Protein AF-A0A2V1NV13-F1 (afdb_monomer_lite)

Structure (mmCIF, N/CA/C/O backbone):
data_AF-A0A2V1NV13-F1
#
_entry.id   AF-A0A2V1NV13-F1
#
loop_
_atom_site.group_PDB
_atom_site.id
_atom_site.type_symbol
_atom_site.label_atom_id
_atom_site.label_alt_id
_atom_site.label_comp_id
_atom_site.label_asym_id
_atom_site.label_entity_id
_atom_site.label_seq_id
_atom_site.pdbx_PDB_ins_code
_atom_site.Cartn_x
_atom_site.Cartn_y
_atom_site.Cartn_z
_atom_site.occupancy
_atom_site.B_iso_or_equiv
_atom_site.auth_seq_id
_atom_site.auth_comp_id
_atom_site.auth_asym_id
_atom_site.auth_atom_id
_atom_site.pdbx_PDB_model_num
ATOM 1 N N . MET A 1 1 ? -57.890 3.010 42.310 1.00 40.78 1 MET A N 1
ATOM 2 C CA . MET A 1 1 ? -56.742 2.831 43.221 1.00 40.78 1 MET A CA 1
ATOM 3 C C . MET A 1 1 ? -56.066 1.534 42.834 1.00 40.78 1 MET A C 1
ATOM 5 O O . MET A 1 1 ? -56.537 0.476 43.219 1.00 40.78 1 MET A O 1
ATOM 9 N N . THR A 1 2 ? -55.060 1.598 41.968 1.00 44.81 2 THR A N 1
ATOM 10 C CA . THR A 1 2 ? -54.150 0.471 41.739 1.00 44.81 2 THR A CA 1
ATOM 11 C C . THR A 1 2 ? -53.214 0.417 42.934 1.00 44.81 2 THR A C 1
ATOM 13 O O . THR A 1 2 ? -52.505 1.388 43.191 1.00 44.81 2 THR A O 1
ATOM 16 N N . ASP A 1 3 ? -53.311 -0.662 43.701 1.00 44.94 3 ASP A N 1
ATOM 17 C CA . ASP A 1 3 ? -52.516 -0.924 44.895 1.00 44.94 3 ASP A CA 1
ATOM 18 C C . ASP A 1 3 ? -51.019 -0.972 44.513 1.00 44.94 3 ASP A C 1
ATOM 20 O O . ASP A 1 3 ? -50.619 -1.857 43.752 1.00 44.94 3 ASP A O 1
ATOM 24 N N . PRO A 1 4 ? -50.188 -0.005 44.949 1.00 57.44 4 PRO A N 1
ATOM 25 C CA . PRO A 1 4 ? -48.789 0.110 44.527 1.00 57.44 4 PRO A CA 1
ATOM 26 C C . PRO A 1 4 ? -47.867 -0.943 45.163 1.00 57.44 4 PRO A C 1
ATOM 28 O O . PRO A 1 4 ? -46.655 -0.894 44.967 1.00 57.44 4 PRO A O 1
ATOM 31 N N . THR A 1 5 ? -48.411 -1.886 45.931 1.00 53.53 5 THR A N 1
ATOM 32 C CA . THR A 1 5 ? -47.617 -2.749 46.814 1.00 53.53 5 THR A CA 1
ATOM 33 C C . THR A 1 5 ? -47.231 -4.093 46.191 1.00 53.53 5 THR A C 1
ATOM 35 O O . THR A 1 5 ? -46.461 -4.840 46.787 1.00 53.53 5 THR A O 1
ATOM 38 N N . THR A 1 6 ? -47.723 -4.420 44.990 1.00 49.09 6 THR A N 1
ATOM 39 C CA . THR A 1 6 ? -47.333 -5.665 44.306 1.00 49.09 6 THR A CA 1
ATOM 40 C C . THR A 1 6 ? -46.079 -5.417 43.462 1.00 49.09 6 THR A C 1
ATOM 42 O O . THR A 1 6 ? -46.173 -4.718 42.449 1.00 49.09 6 THR A O 1
ATOM 45 N N . PRO A 1 7 ? -44.900 -5.951 43.841 1.00 58.66 7 PRO A N 1
ATOM 46 C CA . PRO A 1 7 ? -43.714 -5.835 43.007 1.00 58.66 7 PRO A CA 1
ATOM 47 C C . PRO A 1 7 ? -43.963 -6.526 41.656 1.00 58.66 7 PRO A C 1
ATOM 49 O O . PRO A 1 7 ? -44.680 -7.529 41.606 1.00 58.66 7 PRO A O 1
ATOM 52 N N . PRO A 1 8 ? -43.385 -6.020 40.550 1.00 67.56 8 PRO A N 1
ATOM 53 C CA . PRO A 1 8 ? -43.510 -6.670 39.249 1.00 67.56 8 PRO A CA 1
ATOM 54 C C . PRO A 1 8 ? -43.068 -8.133 39.374 1.00 67.56 8 PRO A C 1
ATOM 56 O O . PRO A 1 8 ? -42.082 -8.409 40.059 1.00 67.56 8 PRO A O 1
ATOM 59 N N . ALA A 1 9 ? -43.791 -9.061 38.737 1.00 69.69 9 ALA A N 1
ATOM 60 C CA . ALA A 1 9 ? -43.602 -10.512 38.894 1.00 69.69 9 ALA A CA 1
ATOM 61 C C . ALA A 1 9 ? -42.138 -10.974 38.708 1.00 69.69 9 ALA A C 1
ATOM 63 O O . ALA A 1 9 ? -41.694 -11.935 39.335 1.00 69.69 9 ALA A O 1
ATOM 64 N N . ASP A 1 10 ? -41.351 -10.234 37.925 1.00 78.06 10 ASP A N 1
ATOM 65 C CA . ASP A 1 10 ? -39.923 -10.485 37.723 1.00 78.06 10 ASP A CA 1
ATOM 66 C C . ASP A 1 10 ? -39.058 -10.234 38.968 1.00 78.06 10 ASP A C 1
ATOM 68 O O . ASP A 1 10 ? -38.017 -10.874 39.137 1.00 78.06 10 ASP A O 1
ATOM 72 N N . ARG A 1 11 ? -39.468 -9.326 39.862 1.00 83.38 11 ARG A N 1
ATOM 73 C CA . ARG A 1 11 ? -38.690 -8.950 41.049 1.00 83.38 11 ARG A CA 1
ATOM 74 C C . ARG A 1 11 ? -38.800 -9.995 42.154 1.00 83.38 11 ARG A C 1
ATOM 76 O O . ARG A 1 11 ? -37.778 -10.290 42.766 1.00 83.38 11 ARG A O 1
ATOM 83 N N . SER A 1 12 ? -39.969 -10.608 42.370 1.00 86.06 12 SER A N 1
ATOM 84 C CA . SER A 1 12 ? -40.085 -11.718 43.333 1.00 86.06 12 SER A CA 1
ATOM 85 C C . SER A 1 12 ? -39.349 -12.963 42.830 1.00 86.06 12 SER A C 1
ATOM 87 O O . SER A 1 12 ? -38.573 -13.555 43.570 1.00 86.06 12 SER A O 1
ATOM 89 N N . ALA A 1 13 ? -39.472 -13.292 41.539 1.00 87.69 13 ALA A N 1
ATOM 90 C CA . ALA A 1 13 ? -38.741 -14.408 40.940 1.00 87.69 13 ALA A CA 1
ATOM 91 C C . ALA A 1 13 ? -37.215 -14.191 40.943 1.00 87.69 13 ALA A C 1
ATOM 93 O O . ALA A 1 13 ? -36.436 -15.141 41.032 1.00 87.69 13 ALA A O 1
ATOM 94 N N . LEU A 1 14 ? -36.746 -12.944 40.816 1.00 88.88 14 LEU A N 1
ATOM 95 C CA . LEU A 1 14 ? -35.331 -12.609 40.984 1.00 88.88 14 LEU A CA 1
ATOM 96 C C . LEU A 1 14 ? -34.894 -12.708 42.451 1.00 88.88 14 LEU A C 1
ATOM 98 O O . LEU A 1 14 ? -33.839 -13.280 42.714 1.00 88.88 14 LEU A O 1
ATOM 102 N N . ARG A 1 15 ? -35.713 -12.220 43.389 1.00 90.62 15 ARG A N 1
ATOM 103 C CA . ARG A 1 15 ? -35.487 -12.349 44.836 1.00 90.62 15 ARG A CA 1
ATOM 104 C C . ARG A 1 15 ? -35.293 -13.808 45.243 1.00 90.62 15 ARG A C 1
ATOM 106 O O . ARG A 1 15 ? -34.290 -14.129 45.870 1.00 90.62 15 ARG A O 1
ATOM 113 N N . ASP A 1 16 ? -36.189 -14.693 44.812 1.00 88.94 16 ASP A N 1
ATOM 114 C CA . ASP A 1 16 ? -36.134 -16.124 45.135 1.00 88.94 16 ASP A CA 1
ATOM 115 C C . ASP A 1 16 ? -34.897 -16.809 44.533 1.00 88.94 16 ASP A C 1
ATOM 117 O O . ASP A 1 16 ? -34.297 -17.685 45.157 1.00 88.94 16 ASP A O 1
ATOM 121 N N . ARG A 1 17 ? -34.462 -16.380 43.338 1.00 89.31 17 ARG A N 1
ATOM 122 C CA . ARG A 1 17 ? -33.212 -16.858 42.722 1.00 89.31 17 ARG A CA 1
ATOM 123 C C . ARG A 1 17 ? -31.974 -16.400 43.486 1.00 89.31 17 ARG A C 1
ATOM 125 O O . ARG A 1 17 ? -31.087 -17.216 43.709 1.00 89.31 17 ARG A O 1
ATOM 132 N N . ILE A 1 18 ? -31.917 -15.128 43.890 1.00 90.50 18 ILE A N 1
ATOM 133 C CA . ILE A 1 18 ? -30.822 -14.593 44.716 1.00 90.50 18 ILE A CA 1
ATOM 134 C C . ILE A 1 18 ? -30.765 -15.359 46.036 1.00 90.50 18 ILE A C 1
ATOM 136 O O . ILE A 1 18 ? -29.699 -15.815 46.437 1.00 90.50 18 ILE A O 1
ATOM 140 N N . ARG A 1 19 ? -31.923 -15.570 46.664 1.00 88.00 19 ARG A N 1
ATOM 141 C CA . ARG A 1 19 ? -32.042 -16.324 47.908 1.00 88.00 19 ARG A CA 1
ATOM 142 C C . ARG A 1 19 ? -31.496 -17.750 47.774 1.00 88.00 19 ARG A C 1
ATOM 144 O O . ARG A 1 19 ? -30.688 -18.170 48.596 1.00 88.00 19 ARG A O 1
ATOM 151 N N . ARG A 1 20 ? -31.893 -18.476 46.721 1.00 84.75 20 ARG A N 1
ATOM 152 C CA . ARG A 1 20 ? -31.392 -19.834 46.445 1.00 84.75 20 ARG A CA 1
ATOM 153 C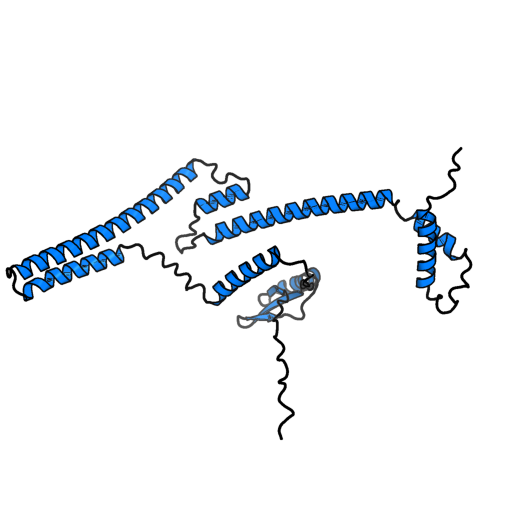 C . ARG A 1 20 ? -29.877 -19.850 46.227 1.00 84.75 20 ARG A C 1
ATOM 155 O O . ARG A 1 20 ? -29.197 -20.678 46.818 1.00 84.75 20 ARG A O 1
ATOM 162 N N . ALA A 1 21 ? -29.354 -18.911 45.440 1.00 87.56 21 ALA A N 1
ATOM 163 C CA . ALA A 1 21 ? -27.922 -18.820 45.159 1.00 87.56 21 ALA A CA 1
ATOM 164 C C . ALA A 1 21 ? -27.087 -18.511 46.414 1.00 87.56 21 ALA A C 1
ATOM 166 O O . ALA A 1 21 ? -26.014 -19.082 46.589 1.00 87.56 21 ALA A O 1
ATOM 167 N N . LEU A 1 22 ? -27.578 -17.633 47.298 1.00 87.81 22 LEU A N 1
ATOM 168 C CA . LEU A 1 22 ? -26.916 -17.334 48.573 1.00 87.81 22 LEU A CA 1
ATOM 169 C C . LEU A 1 22 ? -26.843 -18.572 49.468 1.00 87.81 22 LEU A C 1
ATOM 171 O O . LEU A 1 22 ? -25.793 -18.850 50.037 1.00 87.81 22 LEU A O 1
ATOM 175 N N . CYS A 1 23 ? -27.926 -19.345 49.533 1.00 82.81 23 CYS A N 1
ATOM 176 C CA . CYS A 1 23 ? -27.944 -20.584 50.296 1.00 82.81 23 CYS A CA 1
ATOM 177 C C . CYS A 1 23 ? -26.985 -21.651 49.731 1.00 82.81 23 CYS A C 1
ATOM 179 O O . CYS A 1 23 ? -26.269 -22.305 50.488 1.00 82.81 23 CYS A O 1
ATOM 181 N N . GLU A 1 24 ? -26.926 -21.811 48.406 1.00 81.94 24 GLU A N 1
ATOM 182 C CA . GLU A 1 24 ? -25.978 -22.732 47.763 1.00 81.94 24 GLU A CA 1
ATOM 183 C C . GLU A 1 24 ? -24.516 -22.336 48.039 1.00 81.94 24 GLU A C 1
ATOM 185 O O . GLU A 1 24 ? -23.681 -23.202 48.305 1.00 81.94 24 GLU A O 1
ATOM 190 N N . ALA A 1 25 ? -24.208 -21.035 48.011 1.00 85.25 25 ALA A N 1
ATOM 191 C CA . ALA A 1 25 ? -22.859 -20.512 48.226 1.00 85.25 25 ALA A CA 1
ATOM 192 C C . ALA A 1 25 ? -22.364 -20.647 49.677 1.00 85.25 25 ALA A C 1
ATOM 194 O O . ALA A 1 25 ? -21.161 -20.794 49.889 1.00 85.25 25 ALA A O 1
ATOM 195 N N . ASP A 1 26 ? -23.268 -20.635 50.660 1.00 83.75 26 ASP A N 1
ATOM 196 C CA . ASP A 1 26 ? -22.941 -20.790 52.086 1.00 83.75 26 ASP A CA 1
ATOM 197 C C . ASP A 1 26 ? -22.498 -22.227 52.444 1.00 83.75 26 ASP A C 1
ATOM 199 O O . ASP A 1 26 ? -22.134 -22.526 53.578 1.00 83.75 26 ASP A O 1
ATOM 203 N N . GLY A 1 27 ? -22.518 -23.158 51.478 1.00 70.44 27 GLY A N 1
ATOM 204 C CA . GLY A 1 27 ? -21.982 -24.516 51.633 1.00 70.44 27 GLY A CA 1
ATOM 205 C C . GLY A 1 27 ? -22.799 -25.426 52.557 1.00 70.44 27 GLY A C 1
ATOM 206 O O . GLY A 1 27 ? -22.480 -26.605 52.701 1.00 70.44 27 GLY A O 1
ATOM 207 N N . ASN A 1 28 ? -23.885 -24.917 53.140 1.00 61.28 28 ASN A N 1
ATOM 208 C CA . ASN A 1 28 ? -24.786 -25.678 54.001 1.00 61.28 28 ASN A CA 1
ATOM 209 C C . ASN A 1 28 ? -25.802 -26.538 53.229 1.00 61.28 28 ASN A C 1
ATOM 211 O O . ASN A 1 28 ? -26.489 -27.349 53.850 1.00 61.28 28 ASN A O 1
ATOM 215 N N . SER A 1 29 ? -25.868 -26.451 51.892 1.00 59.50 29 SER A N 1
ATOM 216 C CA . SER A 1 29 ? -26.844 -27.226 51.101 1.00 59.50 29 SER A CA 1
ATOM 217 C C . SER A 1 29 ? -26.652 -28.747 51.199 1.00 59.50 29 SER A C 1
ATOM 219 O O . SER A 1 29 ? -27.598 -29.506 51.003 1.00 59.50 29 SER A O 1
ATOM 221 N N . SER A 1 30 ? -25.448 -29.218 51.551 1.00 61.16 30 SER A N 1
ATOM 222 C CA . SER A 1 30 ? -25.180 -30.644 51.774 1.00 61.16 30 SER A CA 1
ATOM 223 C C . SER A 1 30 ? -25.519 -31.134 53.185 1.00 61.16 30 SER A C 1
ATOM 225 O O . SER A 1 30 ? -25.666 -32.338 53.380 1.00 61.16 30 SER A O 1
ATOM 227 N N . LEU A 1 31 ? -25.605 -30.238 54.177 1.00 57.34 31 LEU A N 1
ATOM 228 C CA . LEU A 1 31 ? -25.878 -30.589 55.582 1.00 57.34 31 LEU A CA 1
ATOM 229 C C . LEU A 1 31 ? -27.367 -30.501 55.935 1.00 57.34 31 LEU A C 1
ATOM 231 O O . LEU A 1 31 ? -27.829 -31.204 56.832 1.00 57.34 31 LEU A O 1
ATOM 235 N N . TRP A 1 32 ? -28.119 -29.695 55.194 1.00 57.56 32 TRP A N 1
ATOM 236 C CA . TRP A 1 32 ? -29.544 -29.470 55.384 1.00 57.56 32 TRP A CA 1
ATOM 237 C C . TRP A 1 32 ? -30.200 -29.778 54.042 1.00 57.56 32 TRP A C 1
ATOM 239 O O . TRP A 1 32 ? -30.090 -28.990 53.109 1.00 57.56 32 TRP A O 1
ATOM 249 N N . GLY A 1 33 ? -30.776 -30.978 53.892 1.00 59.25 33 GLY A N 1
ATOM 250 C CA . GLY A 1 33 ? -31.353 -31.426 52.618 1.00 59.25 33 GLY A CA 1
ATOM 251 C C . GLY A 1 33 ? -32.311 -30.392 52.010 1.00 59.25 33 GLY A C 1
ATOM 252 O O . GLY A 1 33 ? -32.871 -29.578 52.740 1.00 59.25 33 GLY A O 1
ATOM 253 N N . ASN A 1 34 ? -32.515 -30.457 50.686 1.00 58.72 34 ASN A N 1
ATOM 254 C CA . ASN A 1 34 ? -33.244 -29.496 49.827 1.00 58.72 34 ASN A CA 1
ATOM 255 C C . ASN A 1 34 ? -34.620 -28.972 50.318 1.00 58.72 34 ASN A C 1
ATOM 257 O O . ASN A 1 34 ? -35.196 -28.112 49.658 1.00 58.72 34 ASN A O 1
ATOM 261 N N . ASP A 1 35 ? -35.157 -29.484 51.423 1.00 61.59 35 ASP A N 1
ATOM 262 C CA . ASP A 1 35 ? -36.510 -29.255 51.933 1.00 61.59 35 ASP A CA 1
ATOM 263 C C . ASP A 1 35 ? -36.557 -28.504 53.287 1.00 61.59 35 ASP A C 1
ATOM 265 O O . ASP A 1 35 ? -37.632 -28.309 53.841 1.00 61.59 35 ASP A O 1
ATOM 269 N N . MET A 1 36 ? -35.412 -28.083 53.853 1.00 57.50 36 MET A N 1
ATOM 270 C CA . MET A 1 36 ? -35.326 -27.551 55.236 1.00 57.50 36 MET A CA 1
ATOM 271 C C . MET A 1 36 ? -34.809 -26.107 55.356 1.00 57.50 36 MET A C 1
ATOM 273 O O . MET A 1 36 ? -34.288 -25.722 56.399 1.00 57.50 36 MET A O 1
ATOM 277 N N . LEU A 1 37 ? -34.950 -25.284 54.316 1.00 57.00 37 LEU A N 1
ATOM 278 C CA . LEU A 1 37 ? -34.653 -23.852 54.425 1.00 57.00 37 LEU A CA 1
ATOM 279 C C . LEU A 1 37 ? -35.887 -23.080 54.861 1.00 57.00 37 LEU A C 1
ATOM 281 O O . LEU A 1 37 ? -36.835 -22.933 54.082 1.00 57.00 37 LEU A O 1
ATOM 285 N N . GLU A 1 38 ? -35.834 -22.526 56.071 1.00 63.66 38 GLU A N 1
ATOM 286 C CA . GLU A 1 38 ? -36.825 -21.563 56.531 1.00 63.66 38 GLU A CA 1
ATOM 287 C C . GLU A 1 38 ? -36.931 -20.410 55.498 1.00 63.66 38 GLU A C 1
ATOM 289 O O . GLU A 1 38 ? -35.909 -19.860 55.056 1.00 63.66 38 GLU A O 1
ATOM 294 N N . PRO A 1 39 ? -38.147 -20.117 54.980 1.00 62.25 39 PRO A N 1
ATOM 295 C CA . PRO A 1 39 ? -38.446 -19.116 53.948 1.00 62.25 39 PRO A CA 1
ATOM 296 C C . PRO A 1 39 ? -37.815 -17.718 54.115 1.00 62.25 39 PRO A C 1
ATOM 298 O O . PRO A 1 39 ? -37.775 -16.927 53.171 1.00 62.25 39 PRO A O 1
ATOM 301 N N . ASP A 1 40 ? -37.338 -17.413 55.304 1.00 69.81 40 ASP A N 1
ATOM 302 C CA . ASP A 1 40 ? -37.122 -16.086 55.846 1.00 69.81 40 ASP A CA 1
ATOM 303 C C . ASP A 1 40 ? -35.644 -15.768 56.108 1.00 69.81 40 ASP A C 1
ATOM 305 O O . ASP A 1 40 ? -35.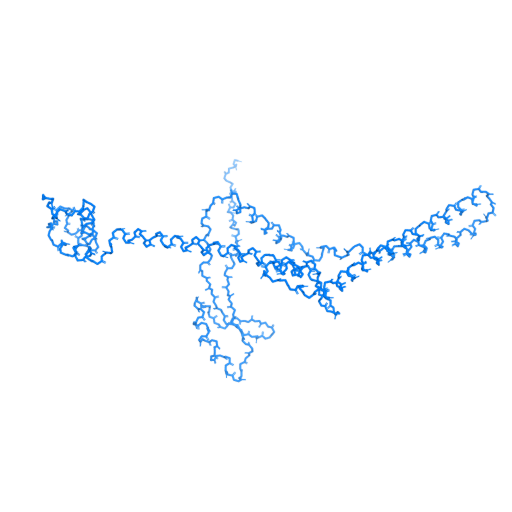258 -14.607 55.977 1.00 69.81 40 ASP A O 1
ATOM 309 N N . GLU A 1 41 ? -34.788 -16.770 56.324 1.00 82.94 41 GLU A N 1
ATOM 310 C CA . GLU A 1 41 ? -33.414 -16.570 56.821 1.00 82.94 41 GLU A CA 1
ATOM 311 C C . GLU A 1 41 ? -32.513 -15.742 55.877 1.00 82.94 41 GLU A C 1
ATOM 313 O O . GLU A 1 41 ? -31.702 -14.932 56.316 1.00 82.94 41 GLU A O 1
ATOM 318 N N . TYR A 1 42 ? -32.713 -15.862 54.560 1.00 84.81 42 TYR A N 1
ATOM 319 C CA . TYR A 1 42 ? -31.986 -15.087 53.537 1.00 84.81 42 TYR A CA 1
ATOM 320 C C . TYR A 1 42 ? -32.859 -14.021 52.854 1.00 84.81 42 TYR A C 1
ATOM 322 O O . TYR A 1 42 ? -32.441 -13.410 51.866 1.00 84.81 42 TYR A O 1
ATOM 330 N N . GLY A 1 43 ? -34.091 -13.812 53.333 1.00 87.44 43 GLY A N 1
ATOM 331 C CA . GLY A 1 43 ? -35.035 -12.865 52.739 1.00 87.44 43 GLY A CA 1
ATOM 332 C C . GLY A 1 43 ? -34.518 -11.428 52.800 1.00 87.44 43 GLY A C 1
ATOM 333 O O . GLY A 1 43 ? -34.461 -10.753 51.773 1.00 87.44 43 GLY A O 1
ATOM 334 N N . GLU A 1 44 ? -34.060 -11.000 53.979 1.00 89.31 44 GLU A N 1
ATOM 335 C CA . GLU A 1 44 ? -33.515 -9.653 54.195 1.00 89.31 44 GLU A CA 1
ATOM 336 C C . GLU A 1 44 ? -32.237 -9.408 53.383 1.00 89.31 44 GLU A C 1
ATOM 338 O O . GLU A 1 44 ? -32.071 -8.346 52.783 1.00 89.31 44 GLU A O 1
ATOM 343 N N . THR A 1 45 ? -31.348 -10.404 53.290 1.00 90.44 45 THR A N 1
ATOM 344 C CA . THR A 1 45 ? -30.131 -10.305 52.471 1.00 90.44 45 THR A CA 1
ATOM 345 C C . THR A 1 45 ? -30.464 -10.214 50.982 1.00 90.44 45 THR A C 1
ATOM 347 O O . THR A 1 45 ? -29.867 -9.407 50.271 1.00 90.44 45 THR A O 1
ATOM 350 N N . ALA A 1 46 ? -31.439 -10.990 50.496 1.00 89.38 46 ALA A N 1
ATOM 351 C CA . ALA A 1 46 ? -31.892 -10.906 49.109 1.00 89.38 46 ALA A CA 1
ATOM 352 C C . ALA A 1 46 ? -32.508 -9.532 48.790 1.00 89.38 46 ALA A C 1
ATOM 354 O O . ALA A 1 46 ? -32.251 -8.977 47.719 1.00 89.38 46 ALA A O 1
ATOM 355 N N . ASP A 1 47 ? -33.261 -8.951 49.728 1.00 90.75 47 ASP A N 1
ATOM 356 C CA . ASP A 1 47 ? -33.814 -7.601 49.595 1.00 90.75 47 ASP A CA 1
ATOM 357 C C . ASP A 1 47 ? -32.721 -6.526 49.604 1.00 90.75 47 ASP A C 1
ATOM 359 O O . ASP A 1 47 ? -32.750 -5.615 48.773 1.00 90.75 47 ASP A O 1
ATOM 363 N N . ALA A 1 48 ? -31.706 -6.668 50.461 1.00 91.56 48 ALA A N 1
ATOM 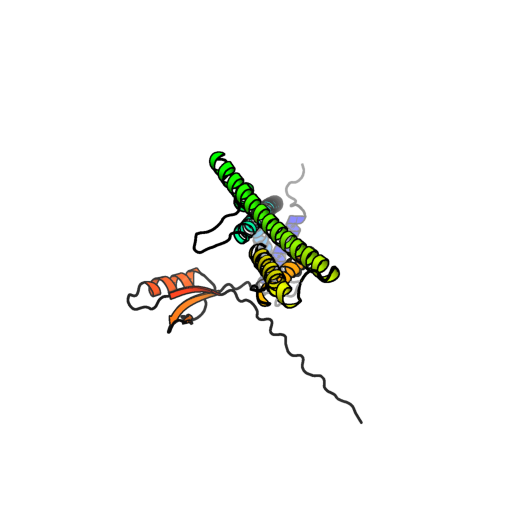364 C CA . ALA A 1 48 ? -30.543 -5.785 50.475 1.00 91.56 48 ALA A CA 1
ATOM 365 C C . ALA A 1 48 ? -29.774 -5.831 49.142 1.00 91.56 48 ALA A C 1
ATOM 367 O O . ALA A 1 48 ? -29.402 -4.788 48.605 1.00 91.56 48 ALA A O 1
ATOM 368 N N . VAL A 1 49 ? -29.594 -7.019 48.555 1.00 91.25 49 VAL A N 1
ATOM 369 C CA . VAL A 1 49 ? -28.979 -7.170 47.225 1.00 91.25 49 VAL A CA 1
ATOM 370 C C . VAL A 1 49 ? -29.836 -6.497 46.150 1.00 91.25 49 VAL A C 1
ATOM 372 O O . VAL A 1 49 ? -29.315 -5.737 45.335 1.00 91.25 49 VAL A O 1
ATOM 375 N N . LEU A 1 50 ? -31.154 -6.715 46.158 1.00 91.25 50 LEU A N 1
ATOM 376 C CA . LEU A 1 50 ? -32.073 -6.075 45.211 1.00 91.25 50 LEU A CA 1
ATOM 377 C C . LEU A 1 50 ? -32.133 -4.550 45.349 1.00 91.25 50 LEU A C 1
ATOM 379 O O . LEU A 1 50 ? -32.469 -3.882 44.374 1.00 91.25 50 LEU A O 1
ATOM 383 N N . ALA A 1 51 ? -31.852 -4.003 46.531 1.00 92.06 51 ALA A N 1
ATOM 384 C CA . ALA A 1 51 ? -31.789 -2.561 46.753 1.00 92.06 51 ALA A CA 1
ATOM 385 C C . ALA A 1 51 ? -30.524 -1.923 46.151 1.00 92.06 51 ALA A C 1
ATOM 387 O O . ALA A 1 51 ? -30.546 -0.749 45.792 1.00 92.06 51 ALA A O 1
ATOM 388 N N . VAL A 1 52 ? -29.434 -2.688 46.025 1.00 93.31 52 VAL A N 1
ATOM 389 C CA . VAL A 1 52 ? -28.167 -2.229 45.426 1.00 93.31 52 VAL A CA 1
ATOM 390 C C . VAL A 1 52 ? -28.141 -2.447 43.912 1.00 93.31 52 VAL A C 1
ATOM 392 O O . VAL A 1 52 ? -27.438 -1.734 43.194 1.00 93.31 52 VAL A O 1
ATOM 395 N N . LEU A 1 53 ? -28.894 -3.429 43.408 1.00 90.94 53 LEU A N 1
ATOM 396 C CA . LEU A 1 53 ? -28.957 -3.693 41.977 1.00 90.94 53 LEU A CA 1
ATOM 397 C C . LEU A 1 53 ? -29.646 -2.530 41.239 1.00 90.94 53 LEU A C 1
ATOM 399 O O . LEU A 1 53 ? -30.758 -2.148 41.606 1.00 90.94 53 LEU A O 1
ATOM 403 N N . PRO A 1 54 ? -29.023 -1.989 40.175 1.00 88.44 54 PRO A N 1
ATOM 404 C CA . PRO A 1 54 ? -29.668 -0.998 39.322 1.00 88.44 54 PRO A CA 1
ATOM 405 C C . PRO A 1 54 ? -30.937 -1.577 38.693 1.00 88.44 54 PRO A C 1
ATOM 407 O O . PRO A 1 54 ? -31.040 -2.789 38.464 1.00 88.44 54 PRO A O 1
ATOM 410 N N . GLU A 1 55 ? -31.906 -0.714 38.392 1.00 88.75 55 GLU A N 1
ATOM 411 C CA . GLU A 1 55 ? -33.161 -1.161 37.803 1.00 88.75 55 GLU A CA 1
ATOM 412 C C . GLU A 1 55 ? -32.917 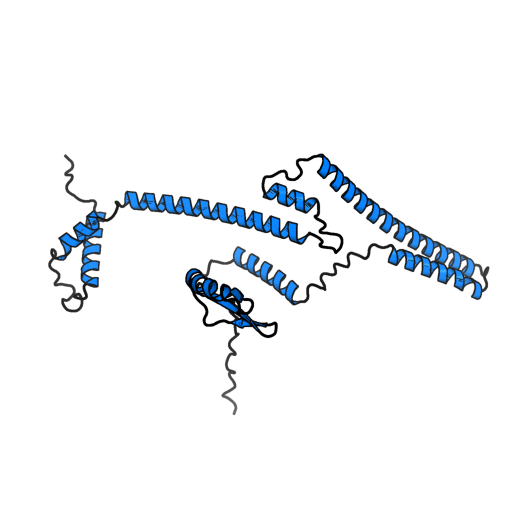-1.851 36.452 1.00 88.75 55 GLU A C 1
ATOM 414 O O . GLU A 1 55 ? -31.986 -1.529 35.708 1.00 88.75 55 GLU A O 1
ATOM 419 N N . ALA A 1 56 ? -33.766 -2.822 36.102 1.00 83.44 56 ALA A N 1
ATOM 420 C CA . ALA A 1 56 ? -33.616 -3.565 34.850 1.00 83.44 56 ALA A CA 1
ATOM 421 C C . ALA A 1 56 ? -33.621 -2.636 33.618 1.00 83.44 56 ALA A C 1
ATOM 423 O O . ALA A 1 56 ? -32.912 -2.901 32.644 1.00 83.44 56 ALA A O 1
ATOM 424 N N . ALA A 1 57 ? -34.373 -1.531 33.685 1.00 82.44 57 ALA A N 1
ATOM 425 C CA . ALA A 1 57 ? -34.399 -0.490 32.662 1.00 82.44 57 ALA A CA 1
ATOM 426 C C . ALA A 1 57 ? -33.051 0.245 32.540 1.00 82.44 57 ALA A C 1
ATOM 428 O O . ALA A 1 57 ? -32.560 0.447 31.424 1.00 82.44 57 ALA A O 1
ATOM 429 N N . ASP A 1 58 ? -32.407 0.567 33.664 1.00 85.62 58 ASP A N 1
ATOM 430 C CA . ASP A 1 58 ? -31.089 1.210 33.686 1.00 85.62 58 ASP A CA 1
ATOM 431 C C . ASP A 1 58 ? -30.012 0.278 33.130 1.00 85.62 58 ASP A C 1
ATOM 433 O O . ASP A 1 58 ? -29.191 0.686 32.308 1.00 85.62 58 ASP A O 1
ATOM 437 N N . LEU A 1 59 ? -30.050 -1.008 33.496 1.00 86.19 59 LEU A N 1
ATOM 438 C CA . LEU A 1 59 ? -29.144 -2.021 32.947 1.00 86.19 59 LEU A CA 1
ATOM 439 C C . LEU A 1 59 ? -29.330 -2.214 31.441 1.00 86.19 59 LEU A C 1
ATOM 441 O O . LEU A 1 59 ? -28.344 -2.370 30.715 1.00 86.19 59 LEU A O 1
ATOM 445 N N . ALA A 1 60 ? -30.574 -2.230 30.958 1.00 84.06 60 ALA A N 1
ATOM 446 C CA . ALA A 1 60 ? -30.864 -2.331 29.532 1.00 84.06 60 ALA A CA 1
ATOM 447 C C . ALA A 1 60 ? -30.316 -1.113 28.774 1.00 84.06 60 ALA A C 1
ATOM 449 O O . ALA A 1 60 ? -29.627 -1.278 27.765 1.00 84.06 60 ALA A O 1
ATOM 450 N N . THR A 1 61 ? -30.534 0.087 29.315 1.00 91.88 61 THR A N 1
ATOM 451 C CA . THR A 1 61 ? -30.015 1.346 28.764 1.00 91.88 61 THR A CA 1
ATOM 452 C C . THR A 1 61 ? -28.485 1.362 28.753 1.00 91.88 61 THR A C 1
ATOM 454 O O . THR A 1 61 ? -27.874 1.651 27.726 1.00 91.88 61 THR A O 1
ATOM 457 N N . ALA A 1 62 ? -27.838 0.970 29.854 1.00 91.06 62 ALA A N 1
ATOM 458 C CA . ALA A 1 62 ? -26.382 0.886 29.942 1.00 91.06 62 ALA A CA 1
ATOM 459 C C . ALA A 1 62 ? -25.795 -0.115 28.932 1.00 91.06 62 ALA A C 1
ATOM 461 O O . ALA A 1 62 ? -24.783 0.171 28.288 1.00 91.06 62 ALA A O 1
ATOM 462 N N . ARG A 1 63 ? -26.441 -1.275 28.747 1.00 93.00 63 ARG A N 1
ATOM 463 C CA . ARG A 1 63 ? -26.033 -2.277 27.748 1.00 93.00 63 ARG A CA 1
ATOM 464 C C . ARG A 1 63 ? -26.157 -1.754 26.324 1.00 93.00 63 ARG A C 1
ATOM 466 O O . ARG A 1 63 ? -25.260 -2.014 25.524 1.00 93.00 63 ARG A O 1
ATOM 473 N N . GLU A 1 64 ? -27.225 -1.032 25.997 1.00 94.88 64 GLU A N 1
ATOM 474 C CA . GLU A 1 64 ? -27.382 -0.467 24.655 1.00 94.88 64 GLU A CA 1
ATOM 475 C C . GLU A 1 64 ? -26.339 0.624 24.383 1.00 94.88 64 GLU A C 1
ATOM 477 O O . GLU A 1 64 ? -25.648 0.557 23.365 1.00 94.88 64 GLU A O 1
ATOM 482 N N . THR A 1 65 ? -26.098 1.525 25.340 1.00 93.81 65 THR A N 1
ATOM 483 C CA . THR A 1 65 ? -25.016 2.525 25.265 1.00 93.81 65 THR A CA 1
ATOM 484 C C . THR A 1 65 ? -23.642 1.867 25.081 1.00 93.81 65 THR A C 1
ATOM 486 O O . THR A 1 65 ? -22.821 2.317 24.273 1.00 93.81 65 THR A O 1
ATOM 489 N N . ALA A 1 66 ? -23.378 0.763 25.788 1.00 91.75 66 ALA A N 1
ATOM 490 C CA . ALA A 1 66 ? -22.136 0.007 25.648 1.00 91.75 66 ALA A CA 1
ATOM 491 C C . ALA A 1 66 ? -22.004 -0.651 24.262 1.00 91.75 66 ALA A C 1
ATOM 493 O O . ALA A 1 66 ? -20.916 -0.648 23.680 1.00 91.75 66 ALA A O 1
ATOM 494 N N . ARG A 1 67 ? -23.098 -1.185 23.699 1.00 95.31 67 ARG A N 1
ATOM 495 C CA . ARG A 1 67 ? -23.129 -1.749 22.337 1.00 95.31 67 ARG A CA 1
ATOM 496 C C . ARG A 1 67 ? -22.930 -0.681 21.274 1.00 95.31 67 ARG A C 1
ATOM 498 O O . ARG A 1 67 ? -22.185 -0.901 20.324 1.00 95.31 67 ARG A O 1
ATOM 505 N N . GLU A 1 68 ? -23.572 0.472 21.416 1.00 95.75 68 GLU A N 1
ATOM 506 C CA . GLU A 1 68 ? -23.379 1.612 20.522 1.00 95.75 68 GLU A CA 1
ATOM 507 C C . GLU A 1 68 ? -21.929 2.104 20.546 1.00 95.75 68 GLU A C 1
ATOM 509 O O . GLU A 1 68 ? -21.305 2.245 19.493 1.00 95.75 68 GLU A O 1
ATOM 514 N N . THR A 1 69 ? -21.350 2.251 21.739 1.00 92.69 69 THR A N 1
ATOM 515 C CA . THR A 1 69 ? -19.942 2.634 21.895 1.00 92.69 69 THR A CA 1
ATOM 516 C C . THR A 1 69 ? -19.010 1.610 21.247 1.00 92.69 69 THR A C 1
ATOM 518 O O . THR A 1 69 ? -18.111 1.995 20.501 1.00 92.69 69 THR A O 1
ATOM 521 N N . ASN A 1 70 ? -19.249 0.312 21.460 1.00 92.94 70 ASN A N 1
ATOM 522 C CA . ASN A 1 70 ? -18.477 -0.752 20.813 1.00 92.94 70 ASN A CA 1
ATOM 523 C C . ASN A 1 70 ? -18.595 -0.711 19.285 1.00 92.94 70 ASN A C 1
ATOM 525 O O . ASN A 1 70 ? -17.585 -0.820 18.595 1.00 92.94 70 ASN A O 1
ATOM 529 N N . ARG A 1 71 ? -19.805 -0.508 18.743 1.00 96.25 71 ARG A N 1
ATOM 530 C CA . ARG A 1 71 ? -20.014 -0.343 17.295 1.00 96.25 71 ARG A CA 1
ATOM 531 C C . ARG A 1 71 ? -19.183 0.821 16.758 1.00 96.25 71 ARG A C 1
ATOM 533 O O . ARG A 1 71 ? -18.440 0.635 15.799 1.00 96.25 71 ARG A O 1
ATOM 540 N N . ARG A 1 72 ? -19.245 1.990 17.406 1.00 95.69 72 ARG A N 1
ATOM 541 C CA . ARG A 1 72 ? -18.468 3.178 17.015 1.00 95.69 72 ARG A CA 1
ATOM 542 C C . ARG A 1 72 ? -16.960 2.908 17.017 1.00 95.69 72 ARG A C 1
ATOM 544 O O . ARG A 1 72 ? -16.297 3.221 16.033 1.00 95.69 72 ARG A O 1
ATOM 551 N N . LEU A 1 73 ? -16.437 2.306 18.086 1.00 92.81 73 LEU A N 1
ATOM 552 C CA . LEU A 1 73 ? -15.008 1.990 18.206 1.00 92.81 73 LEU A CA 1
ATOM 553 C C . LEU A 1 73 ? -14.550 0.966 17.160 1.00 92.81 73 LEU A C 1
ATOM 555 O O . LEU A 1 73 ? -13.472 1.114 16.591 1.00 92.81 73 LEU A O 1
ATOM 559 N N . ASN A 1 74 ? -15.372 -0.041 16.859 1.00 93.88 74 ASN A N 1
ATOM 560 C CA . ASN A 1 74 ? -15.056 -1.022 15.823 1.00 93.88 74 ASN A CA 1
ATOM 561 C C . ASN A 1 74 ? -15.010 -0.390 14.426 1.00 93.88 74 ASN A C 1
ATOM 563 O O . ASN A 1 74 ? -14.085 -0.679 13.669 1.00 93.88 74 ASN A O 1
ATOM 567 N N . TYR A 1 75 ? -15.945 0.507 14.099 1.00 94.31 75 TYR A N 1
ATOM 568 C CA . TYR A 1 75 ? -15.896 1.248 12.836 1.00 94.31 75 TYR A CA 1
ATOM 569 C C . TYR A 1 75 ? -14.657 2.140 12.738 1.00 94.31 75 TYR A C 1
ATOM 571 O O . TYR A 1 75 ? -13.998 2.178 11.700 1.00 94.31 75 TYR A O 1
ATOM 579 N N . GLU A 1 76 ? -14.308 2.835 13.821 1.00 93.00 76 GLU A N 1
ATOM 580 C CA . GLU A 1 76 ? -13.106 3.666 13.865 1.00 93.00 76 GLU A CA 1
ATOM 581 C C . GLU A 1 76 ? -11.832 2.832 13.683 1.00 93.00 76 GLU A C 1
ATOM 583 O O . GLU A 1 76 ? -10.971 3.189 12.878 1.00 93.00 76 GLU A O 1
ATOM 588 N N . LYS A 1 77 ? -11.746 1.678 14.353 1.00 94.94 77 LYS A N 1
ATOM 589 C CA . LYS A 1 77 ? -10.643 0.728 14.191 1.00 94.94 77 LYS A CA 1
ATOM 590 C C . LYS A 1 77 ? -10.516 0.254 12.741 1.00 94.94 77 LYS A C 1
ATOM 592 O O . LYS A 1 77 ? -9.431 0.351 12.178 1.00 94.94 77 LYS A O 1
ATOM 597 N N . GLN A 1 78 ? -11.606 -0.201 12.120 1.00 93.88 78 GLN A N 1
ATOM 598 C CA . GLN A 1 78 ? -11.598 -0.660 10.724 1.00 93.88 78 GLN A CA 1
ATOM 599 C C . GLN A 1 78 ? -11.173 0.448 9.751 1.00 93.88 78 GLN A C 1
ATOM 601 O O . GLN A 1 78 ? -10.419 0.196 8.806 1.00 93.88 78 GLN A O 1
ATOM 606 N N . ARG A 1 79 ? -11.615 1.691 9.995 1.00 93.69 79 ARG A N 1
ATOM 607 C CA . ARG A 1 79 ? -11.190 2.859 9.215 1.00 93.69 79 ARG A CA 1
ATOM 608 C C . ARG A 1 79 ? -9.677 3.063 9.314 1.00 93.69 79 ARG A C 1
ATOM 610 O O . ARG A 1 79 ? -9.021 3.185 8.285 1.00 93.69 79 ARG A O 1
ATOM 617 N N . LEU A 1 80 ? -9.128 3.063 10.530 1.00 90.88 80 LEU A N 1
ATOM 618 C CA . LEU A 1 80 ? -7.692 3.244 10.771 1.00 90.88 80 LEU A CA 1
ATOM 619 C C . LEU A 1 80 ? -6.853 2.092 10.202 1.00 90.88 80 LEU A C 1
ATOM 621 O O . LEU A 1 80 ? -5.784 2.329 9.646 1.00 90.88 80 LEU A O 1
ATOM 625 N N . GLU A 1 81 ? -7.330 0.851 10.296 1.00 91.88 81 GLU A N 1
ATOM 626 C CA . GLU A 1 81 ? -6.666 -0.310 9.689 1.00 91.88 81 GLU A CA 1
ATOM 627 C C . GLU A 1 81 ? -6.616 -0.189 8.161 1.00 91.88 81 GLU A C 1
ATOM 629 O O . GLU A 1 81 ? -5.571 -0.438 7.556 1.00 91.88 81 GLU A O 1
ATOM 634 N N . SER A 1 82 ? -7.706 0.270 7.543 1.00 87.31 82 SER A N 1
ATOM 635 C CA . SER A 1 82 ? -7.767 0.527 6.099 1.00 87.31 82 SER A CA 1
ATOM 636 C C . SER A 1 82 ? -6.819 1.657 5.677 1.00 87.31 82 SER A C 1
ATOM 638 O O . SER A 1 82 ? -6.123 1.542 4.666 1.00 87.31 82 SER A O 1
ATOM 640 N N . GLU A 1 83 ? -6.739 2.726 6.473 1.00 87.25 83 GLU A N 1
ATOM 641 C CA . GLU A 1 83 ? -5.822 3.852 6.262 1.00 87.25 83 GLU A CA 1
ATOM 642 C C . GLU A 1 83 ? -4.351 3.406 6.366 1.00 87.25 83 GLU A C 1
ATOM 644 O O . GLU A 1 83 ? -3.549 3.655 5.464 1.00 87.25 83 GLU A O 1
ATOM 649 N N . LEU A 1 84 ? -4.002 2.642 7.408 1.00 89.19 84 LEU A N 1
ATOM 650 C CA . LEU A 1 84 ? -2.669 2.058 7.579 1.00 89.19 84 LEU A CA 1
ATOM 651 C C . LEU A 1 84 ? -2.300 1.102 6.442 1.00 89.19 84 LEU A C 1
ATOM 653 O O . LEU A 1 84 ? -1.155 1.103 5.985 1.00 89.19 84 LEU A O 1
ATOM 657 N N . ALA A 1 85 ? -3.248 0.295 5.964 1.00 85.75 85 ALA A N 1
ATOM 658 C CA . ALA A 1 85 ? -3.031 -0.586 4.822 1.00 85.75 85 ALA A CA 1
ATOM 659 C C . ALA A 1 85 ? -2.777 0.203 3.524 1.00 85.75 85 ALA A C 1
ATOM 661 O O . ALA A 1 85 ? -1.969 -0.220 2.694 1.00 85.75 85 ALA A O 1
ATOM 662 N N . ALA A 1 86 ? -3.426 1.357 3.338 1.00 79.75 86 ALA A N 1
ATOM 663 C CA . ALA A 1 86 ? -3.136 2.260 2.225 1.00 79.75 86 ALA A CA 1
ATOM 664 C C . ALA A 1 86 ? -1.725 2.863 2.340 1.00 79.75 86 ALA A C 1
ATOM 666 O O . ALA A 1 86 ? -0.970 2.823 1.368 1.00 79.75 86 ALA A O 1
ATOM 667 N N . TYR A 1 87 ? -1.324 3.327 3.530 1.00 77.00 87 TYR A N 1
ATOM 668 C CA . TYR A 1 87 ? 0.029 3.844 3.758 1.00 77.00 87 TYR A CA 1
ATOM 669 C C . TYR A 1 87 ? 1.111 2.793 3.526 1.00 77.00 87 TYR A C 1
ATOM 671 O O . TYR A 1 87 ? 2.091 3.072 2.841 1.00 77.00 87 TYR A O 1
ATOM 679 N N . ARG A 1 88 ? 0.931 1.570 4.037 1.00 86.12 88 ARG A N 1
ATOM 680 C CA . ARG A 1 88 ? 1.896 0.478 3.834 1.00 86.12 88 ARG A CA 1
ATOM 681 C C . ARG A 1 88 ? 2.093 0.156 2.355 1.00 86.12 88 ARG A C 1
ATOM 683 O O . ARG A 1 88 ? 3.232 0.042 1.922 1.00 86.12 88 ARG A O 1
ATOM 690 N N . ARG A 1 89 ? 1.006 0.071 1.577 1.00 79.50 89 ARG A N 1
ATOM 691 C CA . ARG A 1 89 ? 1.084 -0.143 0.121 1.00 79.50 89 ARG A CA 1
ATOM 692 C C . ARG A 1 89 ? 1.795 1.007 -0.590 1.00 79.50 89 ARG A C 1
ATOM 694 O O . ARG A 1 89 ? 2.636 0.753 -1.441 1.00 79.50 89 ARG A O 1
ATOM 701 N N . ALA A 1 90 ? 1.497 2.250 -0.214 1.00 74.56 90 ALA A N 1
ATOM 702 C CA . ALA A 1 90 ? 2.128 3.423 -0.811 1.00 74.56 90 ALA A CA 1
ATOM 703 C C . ALA A 1 90 ? 3.638 3.489 -0.525 1.00 74.56 90 ALA A C 1
ATOM 705 O O . ALA A 1 90 ? 4.401 3.827 -1.426 1.00 74.56 90 ALA A O 1
ATOM 706 N N . VAL A 1 91 ? 4.061 3.161 0.703 1.00 79.50 91 VAL A N 1
ATOM 707 C CA . VAL A 1 91 ? 5.476 3.146 1.123 1.00 79.50 91 VAL A CA 1
ATOM 708 C C . VAL A 1 91 ? 6.239 1.967 0.522 1.00 79.50 91 VAL A C 1
ATOM 710 O O . VAL A 1 91 ? 7.405 2.116 0.182 1.00 79.50 91 VAL A O 1
ATOM 713 N N . ALA A 1 92 ? 5.594 0.813 0.333 1.00 79.88 92 ALA A N 1
ATOM 714 C CA . ALA A 1 92 ? 6.222 -0.347 -0.306 1.00 79.88 92 ALA A CA 1
ATOM 715 C C . ALA A 1 92 ? 6.660 -0.081 -1.760 1.00 79.88 92 ALA A C 1
ATOM 717 O O . ALA A 1 92 ? 7.504 -0.799 -2.281 1.00 79.88 92 ALA A O 1
ATOM 718 N N . GLN A 1 93 ? 6.105 0.949 -2.404 1.00 76.06 93 GLN A N 1
ATOM 719 C CA . GLN A 1 93 ? 6.478 1.382 -3.754 1.00 76.06 93 GLN A CA 1
ATOM 720 C C . GLN A 1 93 ? 7.646 2.382 -3.771 1.00 76.06 93 GLN A C 1
ATOM 722 O O . GLN A 1 93 ? 8.005 2.876 -4.834 1.00 76.06 93 GLN A O 1
ATOM 727 N N . TRP A 1 94 ? 8.196 2.758 -2.614 1.00 84.50 94 TRP A N 1
ATOM 728 C CA . TRP A 1 94 ? 9.285 3.730 -2.556 1.00 84.50 94 TRP A CA 1
ATOM 729 C C . TRP A 1 94 ? 10.608 3.048 -2.877 1.00 84.50 94 TRP A C 1
ATOM 731 O O . TRP A 1 94 ? 11.006 2.092 -2.211 1.00 84.50 94 TRP A O 1
ATOM 741 N N . GLU A 1 95 ? 11.315 3.580 -3.868 1.00 78.31 95 GLU A N 1
ATOM 742 C CA . GLU A 1 95 ? 12.650 3.111 -4.213 1.00 78.31 95 GLU A CA 1
ATOM 743 C C . GLU A 1 95 ? 13.676 3.850 -3.354 1.00 78.31 95 GLU A C 1
ATOM 745 O O . GLU A 1 95 ? 13.822 5.074 -3.417 1.00 78.31 95 GLU A O 1
ATOM 750 N N . ILE A 1 96 ? 14.387 3.103 -2.512 1.00 81.88 96 ILE A N 1
ATOM 751 C CA . ILE A 1 96 ? 15.469 3.639 -1.688 1.00 81.88 96 ILE A CA 1
ATOM 752 C C . ILE A 1 96 ? 16.778 3.372 -2.426 1.00 81.88 96 ILE A C 1
ATOM 754 O O . ILE A 1 96 ? 17.193 2.224 -2.564 1.00 81.88 96 ILE A O 1
ATOM 758 N N . SER A 1 97 ? 17.434 4.434 -2.887 1.00 75.94 97 SER A N 1
ATOM 759 C CA . SER A 1 97 ? 18.740 4.364 -3.546 1.00 75.94 97 SER A CA 1
ATOM 760 C C . SER A 1 97 ? 19.799 5.120 -2.741 1.00 75.94 97 SER A C 1
ATOM 762 O O . SER A 1 97 ? 19.475 5.967 -1.907 1.00 75.94 97 SER A O 1
ATOM 764 N N . GLU A 1 98 ? 21.081 4.893 -3.037 1.00 71.94 98 GLU A N 1
ATOM 765 C CA . GLU A 1 98 ? 22.186 5.682 -2.461 1.00 71.94 98 GLU A CA 1
ATOM 766 C C . GLU A 1 98 ? 22.070 7.189 -2.763 1.00 71.94 98 GLU A C 1
ATOM 768 O O . GLU A 1 98 ? 22.634 8.017 -2.050 1.00 71.94 98 GLU A O 1
ATOM 773 N N . ARG A 1 99 ? 21.318 7.562 -3.808 1.00 73.00 99 ARG A N 1
ATOM 774 C CA . ARG A 1 99 ? 21.072 8.957 -4.205 1.00 73.00 99 ARG A CA 1
ATOM 775 C C . ARG A 1 99 ? 19.899 9.603 -3.463 1.00 73.00 99 ARG A C 1
ATOM 777 O O . ARG A 1 99 ? 19.686 10.804 -3.612 1.00 73.00 99 ARG A O 1
ATOM 784 N N . GLY A 1 100 ? 19.156 8.829 -2.672 1.00 78.88 100 GLY A N 1
ATOM 785 C CA . GLY A 1 100 ? 17.978 9.266 -1.928 1.00 78.88 100 GLY A CA 1
ATOM 786 C C . GLY A 1 100 ? 16.775 8.341 -2.120 1.00 78.88 100 GLY A C 1
ATOM 787 O O . GLY A 1 100 ? 16.805 7.392 -2.908 1.00 78.88 100 GLY A O 1
ATOM 788 N N . THR A 1 101 ? 15.704 8.638 -1.383 1.00 81.00 101 THR A N 1
ATOM 789 C CA . THR A 1 101 ? 14.413 7.951 -1.494 1.00 81.00 101 THR A CA 1
ATOM 790 C C . THR A 1 101 ? 13.591 8.595 -2.601 1.00 81.00 101 THR A C 1
ATOM 792 O O . THR A 1 101 ? 13.160 9.743 -2.463 1.00 81.00 101 THR A O 1
ATOM 795 N N . TYR A 1 102 ? 13.359 7.866 -3.688 1.00 79.25 102 TYR A N 1
ATOM 796 C CA . TYR A 1 102 ? 12.370 8.262 -4.678 1.00 79.25 102 TYR A CA 1
ATOM 797 C C . TYR A 1 102 ? 10.981 7.937 -4.132 1.00 79.25 102 TYR A C 1
ATOM 799 O O . TYR A 1 102 ? 10.683 6.803 -3.752 1.00 79.25 102 TYR A O 1
ATOM 807 N N . ILE A 1 103 ? 10.137 8.961 -4.065 1.00 78.50 103 ILE A N 1
ATOM 808 C CA . ILE A 1 103 ? 8.759 8.834 -3.615 1.00 78.50 103 ILE A CA 1
ATOM 809 C C . ILE A 1 103 ? 7.871 9.026 -4.845 1.00 78.50 103 ILE A C 1
ATOM 811 O O . ILE A 1 103 ? 7.761 10.161 -5.322 1.00 78.50 103 ILE A O 1
ATOM 815 N N . PRO A 1 104 ? 7.213 7.966 -5.346 1.00 75.50 104 PRO A N 1
ATOM 816 C CA . PRO A 1 104 ? 6.305 8.087 -6.473 1.00 75.50 104 PRO A CA 1
ATOM 817 C C . PRO A 1 104 ? 5.206 9.111 -6.188 1.00 75.50 104 PRO A C 1
ATOM 819 O O . PRO A 1 104 ? 4.637 9.173 -5.090 1.00 75.50 104 PRO A O 1
ATOM 822 N N . HIS A 1 105 ? 4.860 9.905 -7.199 1.00 75.94 105 HIS A N 1
ATOM 823 C CA . HIS A 1 105 ? 3.808 10.913 -7.082 1.00 75.94 105 HIS A CA 1
ATOM 824 C C . HIS A 1 105 ? 2.445 10.284 -6.732 1.00 75.94 105 HIS A C 1
ATOM 826 O O . HIS A 1 105 ? 1.696 10.806 -5.900 1.00 75.94 105 HIS A O 1
ATOM 832 N N . SER A 1 106 ? 2.156 9.110 -7.299 1.00 75.44 106 SER A N 1
ATOM 833 C CA . SER A 1 106 ? 0.986 8.290 -6.968 1.00 75.44 106 SER A CA 1
ATOM 834 C C . SER A 1 106 ? 0.932 7.920 -5.479 1.00 75.44 106 SER A C 1
ATOM 836 O O . SER A 1 106 ? -0.142 7.998 -4.871 1.00 75.44 106 SER A O 1
ATOM 838 N N . SER A 1 107 ? 2.074 7.605 -4.857 1.00 79.00 107 SER A N 1
ATOM 839 C CA . SER A 1 107 ? 2.172 7.325 -3.421 1.00 79.00 107 SER A CA 1
ATOM 840 C C . SER A 1 107 ? 1.871 8.565 -2.582 1.00 79.00 107 SER A C 1
ATOM 842 O O . SER A 1 107 ? 1.056 8.481 -1.665 1.00 79.00 107 SER A O 1
ATOM 844 N N . LEU A 1 108 ? 2.443 9.732 -2.910 1.00 80.12 108 LEU A N 1
ATOM 845 C CA . LEU A 1 108 ? 2.141 10.990 -2.202 1.00 80.12 108 LEU A CA 1
ATOM 846 C C . LEU A 1 108 ? 0.659 11.358 -2.290 1.00 80.12 108 LEU A C 1
ATOM 848 O O . LEU A 1 108 ? 0.060 11.767 -1.295 1.00 80.12 108 LEU A O 1
ATOM 852 N N . ARG A 1 109 ? 0.051 11.169 -3.465 1.00 81.12 109 ARG A N 1
ATOM 853 C CA . ARG A 1 109 ? -1.379 11.407 -3.674 1.00 81.12 109 ARG A CA 1
ATOM 854 C C . ARG A 1 109 ? -2.236 10.456 -2.845 1.00 81.12 109 ARG A C 1
ATOM 856 O O . ARG A 1 109 ? -3.191 10.895 -2.213 1.00 81.12 109 ARG A O 1
ATOM 863 N N . THR A 1 110 ? -1.876 9.174 -2.819 1.00 78.88 110 THR A N 1
ATOM 864 C CA . THR A 1 110 ? -2.573 8.148 -2.030 1.00 78.88 110 THR A CA 1
ATOM 865 C C . THR A 1 110 ? -2.491 8.459 -0.537 1.00 78.88 110 THR A C 1
ATOM 867 O O . THR A 1 110 ? -3.504 8.407 0.154 1.00 78.88 110 THR A O 1
ATOM 870 N N . ILE A 1 111 ? -1.312 8.857 -0.048 1.00 77.44 111 ILE A N 1
ATOM 871 C CA . ILE A 1 111 ? -1.104 9.270 1.346 1.00 77.44 111 ILE A CA 1
ATOM 872 C C . ILE A 1 111 ? -1.917 10.536 1.660 1.00 77.44 111 ILE A C 1
ATOM 874 O O . ILE A 1 111 ? -2.536 10.628 2.720 1.00 77.44 111 ILE A O 1
ATOM 878 N N . GLY A 1 112 ? -1.970 11.505 0.743 1.00 81.81 112 GLY A N 1
ATOM 879 C CA . GLY A 1 112 ? -2.776 12.714 0.921 1.00 81.81 112 GLY A CA 1
ATOM 880 C C . GLY A 1 112 ? -4.270 12.431 1.011 1.00 81.81 112 GLY A C 1
ATOM 881 O O . GLY A 1 112 ? -4.931 12.861 1.954 1.00 81.81 112 GLY A O 1
ATOM 882 N N . LEU A 1 113 ? -4.786 11.617 0.091 1.00 80.31 113 LEU A N 1
ATOM 883 C CA . LEU A 1 113 ? -6.182 11.185 0.111 1.00 80.31 113 LEU A CA 1
ATOM 884 C C . LEU A 1 113 ? -6.522 10.416 1.393 1.00 80.31 113 LEU A C 1
ATOM 886 O O . LEU A 1 113 ? -7.537 10.709 2.019 1.00 80.31 113 LEU A O 1
ATOM 890 N N . ALA A 1 114 ? -5.662 9.482 1.812 1.00 78.38 114 ALA A N 1
ATOM 891 C CA . ALA A 1 114 ? -5.862 8.702 3.033 1.00 78.38 114 ALA A CA 1
ATOM 892 C C . ALA A 1 114 ? -5.830 9.574 4.302 1.00 78.38 114 ALA A C 1
ATOM 894 O O . ALA A 1 114 ? -6.661 9.393 5.185 1.00 78.38 114 ALA A O 1
ATOM 895 N N . SER A 1 115 ? -4.939 10.568 4.358 1.00 77.25 115 SER A N 1
ATOM 896 C CA . SER A 1 115 ? -4.807 11.483 5.505 1.00 77.25 115 SER A CA 1
ATOM 897 C C . SER A 1 115 ? -5.848 12.608 5.537 1.00 77.25 115 SER A C 1
ATOM 899 O O . SER A 1 115 ? -5.836 13.427 6.460 1.00 77.25 115 SER A O 1
ATOM 901 N N . GLY A 1 116 ? -6.713 12.707 4.520 1.00 83.88 116 GLY A N 1
ATOM 902 C CA . GLY A 1 116 ? -7.646 13.826 4.356 1.00 83.88 116 GLY A CA 1
ATOM 903 C C . GLY A 1 116 ? -6.952 15.182 4.181 1.00 83.88 116 GLY A C 1
ATOM 904 O O . GLY A 1 116 ? -7.582 16.225 4.356 1.00 83.88 116 GLY A O 1
ATOM 905 N N . LYS A 1 117 ? -5.652 15.187 3.868 1.00 81.06 117 LYS A N 1
ATOM 906 C CA . LYS A 1 117 ? -4.858 16.391 3.633 1.00 81.06 117 LYS A CA 1
ATOM 907 C C . LYS A 1 117 ? -4.455 16.428 2.175 1.00 81.06 117 LYS A C 1
ATOM 909 O O . LYS A 1 117 ? -3.837 15.498 1.668 1.00 81.06 117 LYS A O 1
ATOM 914 N N . ASP A 1 118 ? -4.713 17.545 1.512 1.00 76.75 118 ASP A N 1
ATOM 915 C CA . ASP A 1 118 ? -4.097 17.796 0.215 1.00 76.75 118 ASP A CA 1
ATOM 916 C C . ASP A 1 118 ? -2.624 18.181 0.421 1.00 76.75 118 ASP A C 1
ATOM 918 O O . ASP A 1 118 ? -2.250 19.354 0.424 1.00 76.75 118 ASP A O 1
ATOM 922 N N . ILE A 1 119 ? -1.776 17.172 0.652 1.00 71.00 119 ILE A N 1
ATOM 923 C CA . ILE A 1 119 ? -0.317 17.323 0.827 1.00 71.00 119 ILE A CA 1
ATOM 924 C C . ILE A 1 119 ? 0.302 17.989 -0.416 1.00 71.00 119 ILE A C 1
ATOM 926 O O . ILE A 1 119 ? 1.374 18.587 -0.356 1.00 71.00 119 ILE A O 1
ATOM 930 N N . LEU A 1 120 ? -0.402 17.920 -1.545 1.00 66.62 120 LEU A N 1
ATOM 931 C CA . LEU A 1 120 ? 0.017 18.420 -2.840 1.00 66.62 120 LEU A CA 1
ATOM 932 C C . LEU A 1 120 ? -0.618 19.777 -3.197 1.00 66.62 120 LEU A C 1
ATOM 934 O O . LEU A 1 120 ? -0.315 20.323 -4.258 1.00 66.62 120 LEU A O 1
ATOM 938 N N . GLY A 1 121 ? -1.405 20.380 -2.295 1.00 63.06 121 GLY A N 1
ATOM 939 C CA . GLY A 1 121 ? -2.118 21.651 -2.500 1.00 63.06 121 GLY A CA 1
ATOM 940 C C . GLY A 1 121 ? -1.221 22.853 -2.836 1.00 63.06 121 GLY A C 1
ATOM 941 O O . GLY A 1 121 ? -1.691 23.885 -3.319 1.00 63.06 121 GLY A O 1
ATOM 942 N N . SER A 1 122 ? 0.100 22.718 -2.684 1.00 62.03 122 SER A N 1
ATOM 943 C CA . SER A 1 122 ? 1.063 23.550 -3.406 1.00 62.03 122 SER A CA 1
ATOM 944 C C . SER A 1 122 ? 1.120 23.110 -4.875 1.00 62.03 122 SER A C 1
ATOM 946 O O . SER A 1 122 ? 1.971 22.315 -5.281 1.00 62.03 122 SER A O 1
ATOM 948 N N . VAL A 1 123 ? 0.246 23.694 -5.704 1.00 56.62 123 VAL A N 1
ATOM 949 C CA . VAL A 1 123 ? 0.173 23.536 -7.179 1.00 56.62 123 VAL A CA 1
ATOM 950 C C . VAL A 1 123 ? 1.548 23.605 -7.867 1.00 56.62 123 VAL A C 1
ATOM 952 O O . VAL A 1 123 ? 1.754 23.066 -8.957 1.00 56.62 123 VAL A O 1
ATOM 955 N N . ARG A 1 124 ? 2.522 24.267 -7.233 1.00 63.75 124 ARG A N 1
ATOM 956 C CA . ARG A 1 124 ? 3.885 24.405 -7.745 1.00 63.75 124 ARG A CA 1
ATOM 957 C C . ARG A 1 124 ? 4.680 23.099 -7.720 1.00 63.75 124 ARG A C 1
ATOM 959 O O . ARG A 1 124 ? 5.495 22.898 -8.614 1.00 63.75 124 ARG A O 1
ATOM 966 N N . HIS A 1 125 ? 4.463 22.235 -6.732 1.00 65.94 125 HIS A N 1
ATOM 967 C CA . HIS A 1 125 ? 5.180 20.962 -6.618 1.00 65.94 125 HIS A CA 1
ATOM 968 C C . HIS A 1 125 ? 4.542 19.886 -7.498 1.00 65.94 125 HIS A C 1
ATOM 970 O O . HIS A 1 125 ? 5.269 19.177 -8.185 1.00 65.94 125 HIS A O 1
ATOM 976 N N . LEU A 1 126 ? 3.209 19.875 -7.614 1.00 67.44 126 LEU A N 1
ATOM 977 C CA . LEU A 1 126 ? 2.470 18.999 -8.535 1.00 67.44 126 LEU A CA 1
ATOM 978 C C . LEU A 1 126 ? 2.979 19.084 -9.977 1.00 67.44 126 LEU A C 1
ATOM 980 O O . LEU A 1 126 ? 3.349 18.075 -10.567 1.00 67.44 126 LEU A O 1
ATOM 984 N N . LYS A 1 127 ? 3.081 20.302 -10.524 1.00 75.00 127 LYS A N 1
ATOM 985 C CA . LYS A 1 127 ? 3.559 20.500 -11.901 1.00 75.00 127 LYS A CA 1
ATOM 986 C C . LYS A 1 127 ? 5.018 20.102 -12.096 1.00 75.00 127 LYS A C 1
ATOM 988 O O . LYS A 1 127 ? 5.410 19.807 -13.217 1.00 75.00 127 LYS A O 1
ATOM 993 N N . HIS A 1 128 ? 5.844 20.168 -11.052 1.00 77.06 128 HIS A N 1
ATOM 994 C CA . HIS A 1 128 ? 7.233 19.734 -11.153 1.00 77.06 128 HIS A CA 1
ATOM 995 C C . HIS A 1 128 ? 7.310 18.210 -11.246 1.00 77.06 128 HIS A C 1
ATOM 997 O O . HIS A 1 128 ? 7.929 17.713 -12.178 1.00 77.06 128 HIS A O 1
ATOM 1003 N N . PHE A 1 129 ? 6.621 17.492 -10.356 1.00 71.38 129 PHE A N 1
ATOM 1004 C CA . PHE A 1 129 ? 6.597 16.028 -10.371 1.00 71.38 129 PHE A CA 1
ATOM 1005 C C . PHE A 1 129 ? 5.945 15.466 -11.632 1.00 71.38 129 PHE A C 1
ATOM 1007 O O . PHE A 1 129 ? 6.513 14.576 -12.247 1.00 71.38 129 PHE A O 1
ATOM 1014 N N . GLU A 1 130 ? 4.829 16.043 -12.081 1.00 80.50 130 GLU A N 1
ATOM 1015 C CA . GLU A 1 130 ? 4.192 15.642 -13.340 1.00 80.50 130 GLU A CA 1
ATOM 1016 C C . GLU A 1 130 ? 5.136 15.831 -14.538 1.00 80.50 130 GLU A C 1
ATOM 1018 O O . GLU A 1 130 ? 5.215 14.976 -15.412 1.00 80.50 130 GLU A O 1
ATOM 1023 N N . ARG A 1 131 ? 5.909 16.926 -14.574 1.00 85.00 131 ARG A N 1
ATOM 1024 C CA . ARG A 1 131 ? 6.919 17.132 -15.625 1.00 85.00 131 ARG A CA 1
ATOM 1025 C C . ARG A 1 131 ? 8.065 16.134 -15.536 1.00 85.00 131 ARG A C 1
ATOM 1027 O O . ARG A 1 131 ? 8.589 15.763 -16.578 1.00 85.00 131 ARG A O 1
ATOM 1034 N N . VAL A 1 132 ? 8.474 15.747 -14.328 1.00 82.38 132 VAL A N 1
ATOM 1035 C CA . VAL A 1 132 ? 9.504 14.719 -14.128 1.00 82.38 132 VAL A CA 1
ATOM 1036 C C . VAL A 1 132 ? 8.986 13.370 -14.621 1.00 82.38 132 VAL A C 1
ATOM 1038 O O . VAL A 1 132 ? 9.643 12.768 -15.457 1.00 82.38 132 VAL A O 1
ATOM 1041 N N . GLU A 1 133 ? 7.776 12.966 -14.234 1.00 81.50 133 GLU A N 1
ATOM 1042 C CA . GLU A 1 133 ? 7.132 11.727 -14.694 1.00 81.50 133 GLU A CA 1
ATOM 1043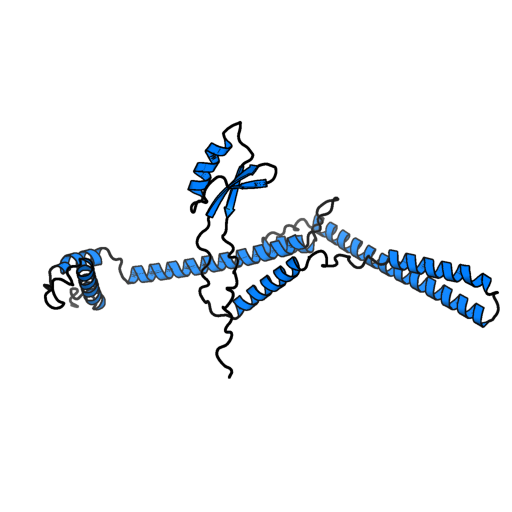 C C . GLU A 1 133 ? 6.959 11.712 -16.224 1.00 81.50 133 GLU A C 1
ATOM 1045 O O . GLU A 1 133 ? 7.300 10.743 -16.899 1.00 81.50 133 GLU A O 1
ATOM 1050 N N . GLN A 1 134 ? 6.513 12.828 -16.811 1.00 84.25 134 GLN A N 1
ATOM 1051 C CA . GLN A 1 134 ? 6.425 12.983 -18.266 1.00 84.25 134 GLN A CA 1
ATOM 1052 C C . GLN A 1 134 ? 7.797 12.913 -18.947 1.00 84.25 134 GLN A C 1
ATOM 1054 O O . GLN A 1 134 ? 7.901 12.362 -20.045 1.00 84.25 134 GLN A O 1
ATOM 1059 N N . ALA A 1 135 ? 8.837 13.479 -18.329 1.00 84.69 135 ALA A N 1
ATOM 1060 C CA . ALA A 1 135 ? 10.197 13.432 -18.849 1.00 84.69 135 ALA A CA 1
ATOM 1061 C C . ALA A 1 135 ? 10.779 12.015 -18.765 1.00 84.69 135 ALA A C 1
ATOM 1063 O O . ALA A 1 135 ? 11.370 11.560 -19.738 1.00 84.69 135 ALA A O 1
ATOM 1064 N N . GLU A 1 136 ? 10.563 11.298 -17.665 1.00 84.38 136 GLU A N 1
ATOM 1065 C CA . GLU A 1 136 ? 10.967 9.898 -17.490 1.00 84.38 136 GLU A CA 1
ATOM 1066 C C . GLU A 1 136 ? 10.277 9.001 -18.525 1.00 84.38 136 GLU A C 1
ATOM 1068 O O . GLU A 1 136 ? 10.954 8.306 -19.282 1.00 84.38 136 GLU A O 1
ATOM 1073 N N . ALA A 1 137 ? 8.956 9.126 -18.682 1.00 83.88 137 ALA A N 1
ATOM 1074 C CA . ALA A 1 137 ? 8.201 8.406 -19.709 1.00 83.88 137 ALA A CA 1
ATOM 1075 C C . ALA A 1 137 ? 8.611 8.795 -21.144 1.00 83.88 137 ALA A C 1
ATOM 1077 O O . ALA A 1 137 ? 8.451 8.019 -22.089 1.00 83.88 137 ALA A O 1
ATOM 1078 N N . ALA A 1 138 ? 9.100 10.020 -21.365 1.00 89.00 138 ALA A N 1
ATOM 1079 C CA . ALA A 1 138 ? 9.663 10.421 -22.653 1.00 89.00 138 ALA A CA 1
ATOM 1080 C C . ALA A 1 138 ? 11.044 9.792 -22.888 1.00 89.00 138 ALA A C 1
ATOM 1082 O O . ALA A 1 138 ? 11.307 9.322 -23.992 1.00 89.00 138 ALA A O 1
ATOM 1083 N N . VAL A 1 139 ? 11.902 9.742 -21.867 1.00 87.19 139 VAL A N 1
ATOM 1084 C CA . VAL A 1 139 ? 13.213 9.084 -21.938 1.00 87.19 139 VAL A CA 1
ATOM 1085 C C . VAL A 1 139 ? 13.053 7.588 -22.196 1.00 87.19 139 VAL A C 1
ATOM 1087 O O . VAL A 1 139 ? 13.744 7.059 -23.062 1.00 87.19 139 VAL A O 1
ATOM 1090 N N . GLU A 1 140 ? 12.120 6.918 -21.520 1.00 86.31 140 GLU A N 1
ATOM 1091 C CA . GLU A 1 140 ? 11.826 5.498 -21.740 1.00 86.31 140 GLU A CA 1
ATOM 1092 C C . GLU A 1 140 ? 11.370 5.227 -23.182 1.00 86.31 140 GLU A C 1
ATOM 1094 O O . GLU A 1 140 ? 11.929 4.355 -23.849 1.00 86.31 140 GLU A O 1
ATOM 1099 N N . ARG A 1 141 ? 10.439 6.035 -23.711 1.00 90.19 141 ARG A N 1
ATOM 1100 C CA . ARG A 1 141 ? 10.008 5.947 -25.118 1.00 90.19 141 ARG A CA 1
ATOM 1101 C C . ARG A 1 141 ? 11.162 6.157 -26.095 1.00 90.19 141 ARG A C 1
ATOM 1103 O O . ARG A 1 141 ? 11.363 5.326 -26.967 1.00 90.19 141 ARG A O 1
ATOM 1110 N N . LEU A 1 142 ? 11.969 7.203 -25.908 1.00 93.62 142 LEU A N 1
ATOM 1111 C CA . LEU A 1 142 ? 13.134 7.468 -26.765 1.00 93.62 142 LEU A CA 1
ATOM 1112 C C . LEU A 1 142 ? 14.170 6.338 -26.715 1.00 93.62 142 LEU A C 1
ATOM 1114 O O . LEU A 1 142 ? 14.864 6.074 -27.694 1.00 93.62 142 LEU A O 1
ATOM 1118 N N . THR A 1 143 ? 14.285 5.677 -25.568 1.00 90.62 143 THR A N 1
ATOM 1119 C CA . THR A 1 143 ? 15.200 4.558 -25.349 1.00 90.62 143 THR A CA 1
ATOM 1120 C C . THR A 1 143 ? 14.699 3.302 -26.073 1.00 90.62 143 THR A C 1
ATOM 1122 O O . THR A 1 143 ? 15.477 2.646 -26.770 1.00 90.62 143 THR A O 1
ATOM 1125 N N . ALA A 1 144 ? 13.392 3.029 -26.012 1.00 89.62 144 ALA A N 1
ATOM 1126 C CA . ALA A 1 144 ? 12.742 1.978 -26.793 1.00 89.62 144 ALA A CA 1
ATOM 1127 C C . ALA A 1 144 ? 12.825 2.240 -28.310 1.00 89.62 144 ALA A C 1
ATOM 1129 O O . ALA A 1 144 ? 13.219 1.347 -29.062 1.00 89.62 144 ALA A O 1
ATOM 1130 N N . ASP A 1 145 ? 12.552 3.471 -28.751 1.00 93.94 145 ASP A N 1
ATOM 1131 C CA . ASP A 1 145 ? 12.660 3.879 -30.157 1.00 93.94 145 ASP A CA 1
ATOM 1132 C C . ASP A 1 145 ? 14.099 3.720 -30.665 1.00 93.94 145 ASP A C 1
ATOM 1134 O O . ASP A 1 145 ? 14.331 3.192 -31.752 1.00 93.94 145 ASP A O 1
ATOM 1138 N N . ARG A 1 146 ? 15.095 4.109 -29.856 1.00 96.69 146 ARG A N 1
ATOM 1139 C CA . ARG A 1 146 ? 16.513 3.913 -30.183 1.00 96.69 146 ARG A CA 1
ATOM 1140 C C . ARG A 1 146 ? 16.845 2.436 -30.387 1.00 96.69 146 ARG A C 1
ATOM 1142 O O . ARG A 1 146 ? 17.567 2.119 -31.330 1.00 96.69 146 ARG A O 1
ATOM 1149 N N . ALA A 1 147 ? 16.362 1.548 -29.521 1.00 94.56 147 ALA A N 1
ATOM 1150 C CA . ALA A 1 147 ? 16.585 0.114 -29.682 1.00 94.56 147 ALA A CA 1
ATOM 1151 C C . ALA A 1 147 ? 15.960 -0.408 -30.987 1.00 94.56 147 ALA A C 1
ATOM 1153 O O . ALA A 1 147 ? 16.636 -1.107 -31.738 1.00 94.56 147 ALA A O 1
ATOM 1154 N N . ALA A 1 148 ? 14.725 0.001 -31.295 1.00 95.31 148 ALA A N 1
ATOM 1155 C CA . ALA A 1 148 ? 14.038 -0.387 -32.526 1.00 95.31 148 ALA A CA 1
ATOM 1156 C C . ALA A 1 148 ? 14.780 0.081 -33.790 1.00 95.31 148 ALA A C 1
ATOM 1158 O O . ALA A 1 148 ? 14.973 -0.706 -34.712 1.00 95.31 148 ALA A O 1
ATOM 1159 N N . VAL A 1 149 ? 15.266 1.327 -33.811 1.00 97.56 149 VAL A N 1
ATOM 1160 C CA . VAL A 1 149 ? 16.058 1.863 -34.934 1.00 97.56 149 VAL A CA 1
ATOM 1161 C C . VAL A 1 149 ? 17.370 1.093 -35.118 1.00 97.56 149 VAL A C 1
ATOM 1163 O O . VAL A 1 149 ? 17.791 0.849 -36.247 1.00 97.56 149 VAL A O 1
ATOM 1166 N N . LEU A 1 150 ? 18.031 0.701 -34.024 1.00 96.81 150 LEU A N 1
ATOM 1167 C CA . LEU A 1 150 ? 19.265 -0.088 -34.088 1.00 96.81 150 LEU A CA 1
ATOM 1168 C C . LEU A 1 150 ? 19.017 -1.500 -34.642 1.00 96.81 150 LEU A C 1
ATOM 1170 O O . LEU A 1 150 ? 19.822 -1.978 -35.442 1.00 96.81 150 LEU A O 1
ATOM 1174 N N . ASP A 1 151 ? 17.910 -2.141 -34.259 1.00 97.12 151 ASP A N 1
ATOM 1175 C CA . ASP A 1 151 ? 17.502 -3.439 -34.807 1.00 97.12 151 ASP A CA 1
ATOM 1176 C C . ASP A 1 151 ? 17.143 -3.336 -36.298 1.00 97.12 151 ASP A C 1
ATOM 1178 O O . ASP A 1 151 ? 17.647 -4.115 -37.107 1.00 97.12 151 ASP A O 1
ATOM 1182 N N . GLU A 1 152 ? 16.355 -2.328 -36.691 1.00 97.62 152 GLU A N 1
ATOM 1183 C CA . GLU A 1 152 ? 15.995 -2.091 -38.095 1.00 97.62 152 GLU A CA 1
ATOM 1184 C C . GLU A 1 152 ? 17.238 -1.852 -38.967 1.00 97.62 152 GLU A C 1
ATOM 1186 O O . GLU A 1 152 ? 17.349 -2.394 -40.071 1.00 97.62 152 GLU A O 1
ATOM 1191 N N . ALA A 1 153 ? 18.205 -1.080 -38.463 1.00 97.44 153 ALA A N 1
ATOM 1192 C CA . ALA A 1 153 ? 19.470 -0.843 -39.148 1.00 97.44 153 ALA A CA 1
ATOM 1193 C C . ALA A 1 153 ? 20.294 -2.134 -39.305 1.00 97.44 153 ALA A C 1
ATOM 1195 O O . ALA A 1 153 ? 20.874 -2.363 -40.368 1.00 97.44 153 ALA A O 1
ATOM 1196 N N . ALA A 1 154 ? 20.326 -2.998 -38.286 1.00 97.88 154 ALA A N 1
ATOM 1197 C CA . ALA A 1 154 ? 20.988 -4.299 -38.379 1.00 97.88 154 ALA A CA 1
ATOM 1198 C C . ALA A 1 154 ? 20.326 -5.197 -39.439 1.00 97.88 154 ALA A C 1
ATOM 1200 O O . ALA A 1 154 ? 21.013 -5.791 -40.271 1.00 97.88 154 ALA A O 1
ATOM 1201 N N . ASP A 1 155 ? 18.993 -5.233 -39.470 1.00 97.44 155 ASP A N 1
ATOM 1202 C CA . ASP A 1 155 ? 18.223 -6.014 -40.440 1.00 97.44 155 ASP A CA 1
ATOM 1203 C C . ASP A 1 155 ? 18.343 -5.467 -41.873 1.00 97.44 155 ASP A C 1
ATOM 1205 O O . ASP A 1 155 ? 18.262 -6.220 -42.848 1.00 97.44 155 ASP A O 1
ATOM 1209 N N . ALA A 1 156 ? 18.537 -4.155 -42.035 1.00 97.75 156 ALA A N 1
ATOM 1210 C CA . ALA A 1 156 ? 18.847 -3.545 -43.326 1.00 97.75 156 ALA A CA 1
ATOM 1211 C C . ALA A 1 156 ? 20.225 -3.987 -43.846 1.00 97.75 156 ALA A C 1
ATOM 1213 O O . ALA A 1 156 ? 20.319 -4.412 -44.999 1.00 97.75 156 ALA A O 1
ATOM 1214 N N . ILE A 1 157 ? 21.259 -3.971 -42.991 1.00 97.12 157 ILE A N 1
ATOM 1215 C CA . ILE A 1 157 ? 22.600 -4.472 -43.339 1.00 97.12 157 ILE A CA 1
ATOM 1216 C C . ILE A 1 157 ? 22.531 -5.946 -43.737 1.00 97.12 157 ILE A C 1
ATOM 1218 O O . ILE A 1 157 ? 23.097 -6.325 -44.762 1.00 97.12 157 ILE A O 1
ATOM 1222 N N . ASP A 1 158 ? 21.825 -6.776 -42.966 1.00 96.56 158 ASP A N 1
ATOM 1223 C CA . ASP A 1 158 ? 21.696 -8.206 -43.254 1.00 96.56 158 ASP A CA 1
ATOM 1224 C C . ASP A 1 158 ? 21.002 -8.451 -44.606 1.00 96.56 158 ASP A C 1
ATOM 1226 O O . ASP A 1 158 ? 21.483 -9.259 -45.405 1.00 96.56 158 ASP A O 1
ATOM 1230 N N . ARG A 1 159 ? 19.920 -7.715 -44.909 1.00 97.75 159 ARG A N 1
ATOM 1231 C CA . ARG A 1 159 ? 19.219 -7.807 -46.203 1.00 97.75 159 ARG A CA 1
ATOM 1232 C C . ARG A 1 159 ? 20.097 -7.393 -47.379 1.00 97.75 159 ARG A C 1
ATOM 1234 O O . ARG A 1 159 ? 20.128 -8.103 -48.380 1.00 97.75 159 ARG A O 1
ATOM 1241 N N . GLU A 1 160 ? 20.800 -6.267 -47.279 1.00 97.38 160 GLU A N 1
ATOM 1242 C CA . GLU A 1 160 ? 21.668 -5.780 -48.359 1.00 97.38 160 GLU A CA 1
ATOM 1243 C C . GLU A 1 160 ? 22.863 -6.718 -48.579 1.00 97.38 160 GLU A C 1
ATOM 1245 O O . GLU A 1 160 ? 23.181 -7.075 -49.713 1.00 97.38 160 GLU A O 1
ATOM 1250 N N . THR A 1 161 ? 23.460 -7.211 -47.490 1.00 95.62 161 THR A N 1
ATOM 1251 C CA . THR A 1 161 ? 24.537 -8.212 -47.527 1.00 95.62 161 THR A CA 1
ATOM 1252 C C . THR A 1 161 ? 24.075 -9.490 -48.228 1.00 95.62 161 THR A C 1
ATOM 1254 O O . THR A 1 161 ? 24.803 -10.036 -49.058 1.00 95.62 161 THR A O 1
ATOM 1257 N N . GLN A 1 162 ? 22.858 -9.957 -47.931 1.00 95.06 162 GLN A N 1
ATOM 1258 C CA . GLN A 1 162 ? 22.281 -11.134 -48.573 1.00 95.06 162 GLN A CA 1
ATOM 1259 C C . GLN A 1 162 ? 22.006 -10.893 -50.066 1.00 95.06 162 GLN A C 1
ATOM 1261 O O . GLN A 1 162 ? 22.384 -11.725 -50.884 1.00 95.06 162 GLN A O 1
ATOM 1266 N N . ALA A 1 163 ? 21.454 -9.734 -50.440 1.00 96.31 163 ALA A N 1
ATOM 1267 C CA . ALA A 1 163 ? 21.215 -9.384 -51.842 1.00 96.31 163 ALA A CA 1
ATOM 1268 C C . ALA A 1 163 ? 22.516 -9.333 -52.668 1.00 96.31 163 ALA A C 1
ATOM 1270 O O . ALA A 1 163 ? 22.560 -9.815 -53.798 1.00 96.31 163 ALA A O 1
ATOM 1271 N N . LEU A 1 164 ? 23.598 -8.795 -52.095 1.00 95.56 164 LEU A N 1
ATOM 1272 C CA . LEU A 1 164 ? 24.917 -8.749 -52.736 1.00 95.56 164 LEU A CA 1
ATOM 1273 C C . LEU A 1 164 ? 25.559 -10.135 -52.869 1.00 95.56 164 LEU A C 1
ATOM 1275 O O . LEU A 1 164 ? 26.265 -10.395 -53.847 1.00 95.56 164 LEU A O 1
ATOM 1279 N N . LYS A 1 165 ? 25.307 -11.020 -51.900 1.00 93.31 165 LYS A N 1
ATOM 1280 C CA . LYS A 1 165 ? 25.727 -12.422 -51.946 1.00 93.31 165 LYS A CA 1
ATOM 1281 C C . LYS A 1 165 ? 25.000 -13.187 -53.050 1.00 93.31 165 LYS A C 1
ATOM 1283 O O . LYS A 1 165 ? 25.651 -13.902 -53.802 1.00 93.31 165 LYS A O 1
ATOM 1288 N N . ASP A 1 166 ? 23.688 -12.998 -53.170 1.00 95.12 166 ASP A N 1
ATOM 1289 C CA . ASP A 1 166 ? 22.863 -13.649 -54.196 1.00 95.12 166 ASP A CA 1
ATOM 1290 C C . ASP A 1 166 ? 23.207 -13.165 -55.614 1.00 95.12 166 ASP A C 1
ATOM 1292 O O . ASP A 1 166 ? 23.065 -13.911 -56.579 1.00 95.12 166 ASP A O 1
ATOM 1296 N N . ALA A 1 167 ? 23.702 -11.931 -55.741 1.00 96.94 167 ALA A N 1
ATOM 1297 C CA . ALA A 1 167 ? 24.162 -11.358 -57.003 1.00 96.94 167 ALA A CA 1
ATOM 1298 C C . ALA A 1 167 ? 25.623 -11.710 -57.362 1.00 96.94 167 ALA A C 1
ATOM 1300 O O . ALA A 1 167 ? 26.111 -11.240 -58.388 1.00 96.94 167 ALA A O 1
ATOM 1301 N N . GLU A 1 168 ? 26.332 -12.476 -56.522 1.00 95.81 168 GLU A N 1
ATOM 1302 C CA . GLU A 1 168 ? 27.761 -12.811 -56.678 1.00 95.81 168 GLU A CA 1
ATOM 1303 C C . GLU A 1 168 ? 28.682 -11.577 -56.838 1.00 95.81 168 GLU A C 1
ATOM 1305 O O . GLU A 1 168 ? 29.767 -11.652 -57.412 1.00 95.81 168 GLU A O 1
ATOM 1310 N N . VAL A 1 169 ? 28.265 -10.416 -56.314 1.00 95.81 169 VAL A N 1
ATOM 1311 C CA . VAL A 1 169 ? 28.987 -9.136 -56.477 1.00 95.81 169 VAL A CA 1
ATOM 1312 C C . VAL A 1 169 ? 30.180 -9.019 -55.521 1.00 95.81 169 VAL A C 1
ATOM 1314 O O . VAL A 1 169 ? 31.151 -8.325 -55.823 1.00 95.81 169 VAL A O 1
ATOM 1317 N N . LEU A 1 170 ? 30.123 -9.677 -54.360 1.00 88.56 170 LEU A N 1
ATOM 1318 C CA . LEU A 1 170 ? 31.153 -9.605 -53.320 1.00 88.56 170 LEU A CA 1
ATOM 1319 C C . LEU A 1 170 ? 31.809 -10.959 -53.055 1.00 88.56 170 LEU A C 1
ATOM 1321 O O . LEU A 1 170 ? 31.143 -11.984 -52.914 1.00 88.56 170 LEU A O 1
ATOM 1325 N N . GLU A 1 171 ? 33.133 -10.933 -52.904 1.00 93.00 171 GLU A N 1
ATOM 1326 C CA . GLU A 1 171 ? 33.908 -12.090 -52.460 1.00 93.00 171 GLU A CA 1
ATOM 1327 C C . GLU A 1 171 ? 33.517 -12.500 -51.025 1.00 93.00 171 GLU A C 1
ATOM 1329 O O . GLU A 1 171 ? 33.289 -11.625 -50.181 1.00 93.00 171 GLU A O 1
ATOM 1334 N N . PRO A 1 172 ? 33.516 -13.808 -50.695 1.00 90.19 172 PRO A N 1
ATOM 1335 C CA . PRO A 1 172 ? 33.130 -14.317 -49.377 1.00 90.19 172 PRO A CA 1
ATOM 1336 C C . PRO A 1 172 ? 33.788 -13.614 -48.177 1.00 90.19 172 PRO A C 1
ATOM 1338 O O . PRO A 1 172 ? 33.130 -13.341 -47.170 1.00 90.19 172 PRO A O 1
ATOM 1341 N N . ASP A 1 173 ? 35.070 -13.260 -48.291 1.00 90.88 173 ASP A N 1
ATOM 1342 C CA . ASP A 1 173 ? 35.832 -12.623 -47.210 1.00 90.88 173 ASP A CA 1
ATOM 1343 C C . ASP A 1 173 ? 35.391 -11.180 -46.922 1.00 90.88 173 ASP A C 1
ATOM 1345 O O . ASP A 1 173 ? 35.649 -10.643 -45.840 1.00 90.88 173 ASP A O 1
ATOM 1349 N N . LYS A 1 174 ? 34.678 -10.544 -47.858 1.00 91.44 174 LYS A N 1
ATOM 1350 C CA . LYS A 1 174 ? 34.177 -9.174 -47.711 1.00 91.44 174 LYS A CA 1
ATOM 1351 C C . LYS A 1 174 ? 32.846 -9.088 -46.959 1.00 91.44 174 LYS A C 1
ATOM 1353 O O . LYS A 1 174 ? 32.472 -7.989 -46.565 1.00 91.44 174 LYS A O 1
ATOM 1358 N N . PHE A 1 175 ? 32.170 -10.208 -46.679 1.00 91.88 175 PHE A N 1
ATOM 1359 C CA . PHE A 1 175 ? 30.926 -10.212 -45.888 1.00 91.88 175 PHE A CA 1
ATOM 1360 C C . PHE A 1 175 ? 31.160 -10.127 -44.374 1.00 91.88 175 PHE A C 1
ATOM 1362 O O . PHE A 1 175 ? 30.255 -9.760 -43.621 1.00 91.88 175 PHE A O 1
ATOM 1369 N N . ARG A 1 176 ? 32.368 -10.464 -43.900 1.00 94.19 176 ARG A N 1
ATOM 1370 C CA . ARG A 1 176 ? 32.675 -10.494 -42.463 1.00 94.19 176 ARG A CA 1
ATOM 1371 C C . ARG A 1 176 ? 32.478 -9.130 -41.775 1.00 94.19 176 ARG A C 1
ATOM 1373 O O . ARG A 1 176 ? 31.807 -9.119 -40.746 1.00 94.19 176 ARG A O 1
ATOM 1380 N N . PRO A 1 177 ? 32.959 -7.994 -42.322 1.00 95.81 177 PRO A N 1
ATOM 1381 C CA . PRO A 1 177 ? 32.713 -6.679 -41.727 1.00 95.81 177 PRO A CA 1
ATOM 1382 C C . PRO A 1 177 ? 31.224 -6.319 -41.610 1.00 95.81 177 PRO A C 1
ATOM 1384 O O . PRO A 1 177 ? 30.817 -5.786 -40.583 1.00 95.81 177 PRO A O 1
ATOM 1387 N N . CYS A 1 178 ? 30.400 -6.648 -42.614 1.00 94.62 178 CYS A N 1
ATOM 1388 C CA . CYS A 1 178 ? 28.956 -6.382 -42.587 1.00 94.62 178 CYS A CA 1
ATOM 1389 C C . CYS A 1 178 ? 28.260 -7.169 -41.469 1.00 94.62 178 CYS A C 1
ATOM 1391 O O . CYS A 1 178 ? 27.485 -6.608 -40.696 1.00 94.62 178 CYS A O 1
ATOM 1393 N N . ARG A 1 179 ? 28.607 -8.455 -41.321 1.00 95.38 179 ARG A N 1
ATOM 1394 C CA . ARG A 1 179 ? 28.091 -9.300 -40.236 1.00 95.38 179 ARG A CA 1
ATOM 1395 C C . ARG A 1 179 ? 28.502 -8.777 -38.860 1.00 95.38 179 ARG A C 1
ATOM 1397 O O . ARG A 1 179 ? 27.681 -8.746 -37.946 1.00 95.38 179 ARG A O 1
ATOM 1404 N N . ASP A 1 180 ? 29.761 -8.375 -38.705 1.00 96.31 180 ASP A N 1
ATOM 1405 C CA . ASP A 1 180 ? 30.276 -7.867 -37.432 1.00 96.31 180 ASP A CA 1
ATOM 1406 C C . ASP A 1 180 ? 29.615 -6.518 -37.067 1.00 96.31 180 ASP A C 1
ATOM 1408 O O . ASP A 1 180 ? 29.286 -6.296 -35.899 1.00 96.31 180 ASP A O 1
ATOM 1412 N N . ALA A 1 181 ? 29.330 -5.662 -38.059 1.00 97.06 181 ALA A N 1
ATOM 1413 C CA . ALA A 1 181 ? 28.587 -4.413 -37.879 1.00 97.06 181 ALA A CA 1
ATOM 1414 C C . ALA A 1 181 ? 27.124 -4.652 -37.465 1.00 97.06 181 ALA A C 1
ATOM 1416 O O . ALA A 1 181 ? 26.669 -4.078 -36.476 1.00 97.06 181 ALA A O 1
ATOM 1417 N N . SER A 1 182 ? 26.408 -5.549 -38.152 1.00 97.88 182 SER A N 1
ATOM 1418 C CA . SER A 1 182 ? 25.043 -5.961 -37.781 1.00 97.88 182 SER A CA 1
ATOM 1419 C C . SER A 1 182 ? 24.991 -6.533 -36.357 1.00 97.88 182 SER A C 1
ATOM 1421 O O . SER A 1 182 ? 24.179 -6.113 -35.530 1.00 97.88 182 SER A O 1
ATOM 1423 N N . ALA A 1 183 ? 25.935 -7.412 -36.004 1.00 97.38 183 ALA A N 1
ATOM 1424 C CA . ALA A 1 183 ? 26.044 -7.954 -34.650 1.00 97.38 183 ALA A CA 1
ATOM 1425 C C . ALA A 1 183 ? 26.327 -6.866 -33.597 1.00 97.38 183 ALA A C 1
ATOM 1427 O O . ALA A 1 183 ? 25.795 -6.927 -32.488 1.00 97.38 183 ALA A O 1
ATOM 1428 N N . GLN A 1 184 ? 27.146 -5.860 -33.922 1.00 97.81 184 GLN A N 1
ATOM 1429 C CA . GLN A 1 184 ? 27.394 -4.728 -33.031 1.00 97.81 184 GLN A CA 1
ATOM 1430 C C . GLN A 1 184 ? 26.136 -3.878 -32.820 1.00 97.81 184 GLN A C 1
ATOM 1432 O O . GLN A 1 184 ? 25.848 -3.537 -31.674 1.00 97.81 184 GLN A O 1
ATOM 1437 N N . LEU A 1 185 ? 25.369 -3.586 -33.875 1.00 97.38 185 LEU A N 1
ATOM 1438 C CA . LEU A 1 185 ? 24.106 -2.848 -33.763 1.00 97.38 185 LEU A CA 1
ATOM 1439 C C . LEU A 1 185 ? 23.091 -3.596 -32.897 1.00 97.38 185 LEU A C 1
ATOM 1441 O O . LEU A 1 185 ? 22.507 -2.990 -32.004 1.00 97.38 185 LEU A O 1
ATOM 1445 N N . ARG A 1 186 ? 22.966 -4.918 -33.062 1.00 97.94 186 ARG A N 1
ATOM 1446 C CA . ARG A 1 186 ? 22.101 -5.749 -32.207 1.00 97.94 186 ARG A CA 1
ATOM 1447 C C . ARG A 1 186 ? 22.537 -5.755 -30.743 1.00 97.94 186 ARG A C 1
ATOM 1449 O O . ARG A 1 186 ? 21.693 -5.711 -29.853 1.00 97.94 186 ARG A O 1
ATOM 1456 N N . ARG A 1 187 ? 23.847 -5.766 -30.461 1.00 96.94 187 ARG A N 1
ATOM 1457 C CA . ARG A 1 187 ? 24.346 -5.600 -29.082 1.00 96.94 187 ARG A CA 1
ATOM 1458 C C . ARG A 1 187 ? 23.975 -4.233 -28.513 1.00 96.94 187 ARG A C 1
ATOM 1460 O O . ARG A 1 187 ? 23.458 -4.168 -27.406 1.00 96.94 187 ARG A O 1
ATOM 1467 N N . MET A 1 188 ? 24.168 -3.163 -29.283 1.00 95.81 188 MET A N 1
ATOM 1468 C CA . MET A 1 188 ? 23.778 -1.814 -28.865 1.00 95.81 188 MET A CA 1
ATOM 1469 C C . MET A 1 188 ? 22.263 -1.686 -28.672 1.00 95.81 188 MET A C 1
ATOM 1471 O O . MET A 1 188 ? 21.832 -0.976 -27.770 1.00 95.81 188 MET A O 1
ATOM 1475 N N . ALA A 1 189 ? 21.453 -2.367 -29.488 1.00 95.88 189 ALA A N 1
ATOM 1476 C CA . ALA A 1 189 ? 20.007 -2.433 -29.318 1.00 95.88 189 ALA A CA 1
ATOM 1477 C C . ALA A 1 189 ? 19.645 -3.152 -28.013 1.00 95.88 189 ALA A C 1
ATOM 1479 O O . ALA A 1 189 ? 18.827 -2.650 -27.250 1.00 95.88 189 ALA A O 1
ATOM 1480 N N . ALA A 1 190 ? 20.297 -4.278 -27.710 1.00 94.44 190 ALA A N 1
ATOM 1481 C CA . ALA A 1 190 ? 20.097 -5.008 -26.460 1.00 94.44 190 ALA A CA 1
ATOM 1482 C C . ALA A 1 190 ? 20.491 -4.183 -25.222 1.00 94.44 190 ALA A C 1
ATOM 1484 O O . ALA A 1 190 ? 19.768 -4.206 -24.233 1.00 94.44 190 ALA A O 1
ATOM 1485 N N . GLU A 1 191 ? 21.590 -3.426 -25.287 1.00 93.06 191 GLU A N 1
ATOM 1486 C CA . GLU A 1 191 ? 22.007 -2.488 -24.233 1.00 93.06 191 GLU A CA 1
ATOM 1487 C C . GLU A 1 191 ? 21.064 -1.283 -24.103 1.00 93.06 191 GLU A C 1
ATOM 1489 O O . GLU A 1 191 ? 20.877 -0.756 -23.009 1.00 93.06 191 GLU A O 1
ATOM 1494 N N . ALA A 1 192 ? 20.497 -0.822 -25.222 1.00 92.06 192 ALA A N 1
ATOM 1495 C CA . ALA A 1 192 ? 19.561 0.293 -25.248 1.00 92.06 192 ALA A CA 1
ATOM 1496 C C . ALA A 1 192 ? 18.155 -0.111 -24.809 1.00 92.06 192 ALA A C 1
ATOM 1498 O O . ALA A 1 192 ? 17.415 0.756 -24.366 1.00 92.06 192 ALA A O 1
ATOM 1499 N N . ARG A 1 193 ? 17.753 -1.382 -24.911 1.00 92.81 193 ARG A N 1
ATOM 1500 C CA . ARG A 1 193 ? 16.479 -1.815 -24.333 1.00 92.81 193 ARG A CA 1
ATOM 1501 C C . ARG A 1 193 ? 16.550 -1.557 -22.828 1.00 92.81 193 ARG A C 1
ATOM 1503 O O . ARG A 1 193 ? 17.534 -1.968 -22.209 1.00 92.81 193 ARG A O 1
ATOM 1510 N N . PRO A 1 194 ? 15.548 -0.882 -22.233 1.00 81.50 194 PRO A N 1
ATOM 1511 C CA . PRO A 1 194 ? 15.507 -0.742 -20.787 1.00 81.50 194 PRO A CA 1
ATOM 1512 C C . PRO A 1 194 ? 15.647 -2.151 -20.225 1.00 81.50 194 PRO A C 1
ATOM 1514 O O . PRO A 1 194 ? 14.939 -3.050 -20.686 1.00 81.50 194 PRO A O 1
ATOM 1517 N N . ALA A 1 195 ? 16.628 -2.361 -19.340 1.00 77.69 195 ALA A N 1
ATOM 1518 C CA . ALA A 1 195 ? 16.847 -3.650 -18.701 1.00 77.69 195 ALA A CA 1
ATOM 1519 C C . ALA A 1 195 ? 15.514 -4.016 -18.069 1.00 77.69 195 ALA A C 1
ATOM 1521 O O . ALA A 1 195 ? 15.166 -3.396 -17.067 1.00 77.69 195 ALA A O 1
ATOM 1522 N N . ALA A 1 196 ? 14.743 -4.879 -18.748 1.00 61.19 196 ALA A N 1
ATOM 1523 C CA . ALA A 1 196 ? 13.331 -5.100 -18.476 1.00 61.19 196 ALA A CA 1
ATOM 1524 C C . ALA A 1 196 ? 13.243 -5.347 -16.991 1.00 61.19 196 ALA A C 1
ATOM 1526 O O . ALA A 1 196 ? 13.794 -6.353 -16.547 1.00 61.19 196 ALA A O 1
ATOM 1527 N N . SER A 1 197 ? 12.740 -4.329 -16.283 1.00 53.12 197 SER A N 1
ATOM 1528 C CA . SER A 1 197 ? 12.976 -4.062 -14.870 1.00 53.12 197 SER A CA 1
ATOM 1529 C C . SER A 1 197 ? 13.469 -5.317 -14.168 1.00 53.12 197 SER A C 1
ATOM 1531 O O . SER A 1 197 ? 12.675 -6.185 -13.804 1.00 53.12 197 SER A O 1
ATOM 1533 N N . SER A 1 198 ? 14.789 -5.448 -14.015 1.00 47.47 198 SER A N 1
ATOM 1534 C CA . SER A 1 198 ? 15.388 -6.539 -13.247 1.00 47.47 198 SER A CA 1
ATOM 1535 C C . SER A 1 198 ? 15.096 -6.389 -11.749 1.00 47.47 198 SER A C 1
ATOM 1537 O O . SER A 1 198 ? 15.769 -6.990 -10.919 1.00 47.47 198 SER A O 1
ATOM 1539 N N . SER A 1 199 ? 13.994 -5.718 -11.395 1.00 47.19 199 SER A N 1
ATOM 1540 C CA . SER A 1 199 ? 13.019 -6.261 -10.454 1.00 47.19 199 SER A CA 1
ATOM 1541 C C . SER A 1 199 ? 12.510 -7.633 -10.937 1.00 47.19 199 SER A C 1
ATOM 1543 O O . SER A 1 199 ? 11.310 -7.859 -11.095 1.00 47.19 199 SER A O 1
ATOM 1545 N N . SER A 1 200 ? 13.428 -8.577 -11.163 1.00 41.91 200 SER A N 1
ATOM 1546 C CA . SER A 1 200 ? 13.087 -9.970 -10.984 1.00 41.91 200 SER A CA 1
ATOM 1547 C C . SER A 1 200 ? 12.648 -10.056 -9.522 1.00 41.91 200 SER A C 1
ATOM 1549 O O . SER A 1 200 ? 13.432 -9.697 -8.636 1.00 41.91 200 SER A O 1
ATOM 1551 N N . PRO A 1 201 ? 11.423 -10.505 -9.217 1.00 49.78 201 PRO A N 1
ATOM 1552 C CA . PRO A 1 201 ? 11.021 -10.779 -7.843 1.00 49.78 201 PRO A CA 1
ATOM 1553 C C . PRO A 1 201 ? 11.837 -11.938 -7.235 1.00 49.78 201 PRO A C 1
ATOM 1555 O O . PRO A 1 201 ? 11.526 -12.409 -6.157 1.00 49.78 201 PRO A O 1
ATOM 1558 N N . GLU A 1 202 ? 12.884 -12.418 -7.901 1.00 45.62 202 GLU A N 1
ATOM 1559 C CA . GLU A 1 202 ? 13.702 -13.571 -7.537 1.00 45.62 202 GLU A CA 1
ATOM 1560 C C . GLU A 1 202 ? 14.714 -13.296 -6.408 1.00 45.62 202 GLU A C 1
ATOM 1562 O O . GLU A 1 202 ? 15.324 -14.230 -5.897 1.00 45.62 202 GLU A O 1
ATOM 1567 N N . LEU A 1 203 ? 14.846 -12.043 -5.946 1.00 45.31 203 LEU A N 1
ATOM 1568 C CA . LEU A 1 203 ? 15.460 -11.746 -4.639 1.00 45.31 203 LEU A CA 1
ATOM 1569 C C . LEU A 1 203 ? 14.461 -11.769 -3.471 1.00 45.31 203 LEU A C 1
ATOM 1571 O O . LEU A 1 203 ? 14.886 -11.744 -2.316 1.00 45.31 203 LEU A O 1
ATOM 1575 N N . ALA A 1 204 ? 13.156 -11.901 -3.729 1.00 47.66 204 ALA A N 1
ATOM 1576 C CA . ALA A 1 204 ? 12.283 -12.528 -2.750 1.00 47.66 204 ALA A CA 1
ATOM 1577 C C . ALA A 1 204 ? 12.544 -14.034 -2.854 1.00 47.66 204 ALA A C 1
ATOM 1579 O O . ALA A 1 204 ? 11.968 -14.722 -3.696 1.00 47.66 204 ALA A O 1
ATOM 1580 N N . GLY A 1 205 ? 13.461 -14.537 -2.021 1.00 45.41 205 GLY A N 1
ATOM 1581 C CA . GLY A 1 205 ? 13.644 -15.977 -1.846 1.00 45.41 205 GLY A CA 1
ATOM 1582 C C . GLY A 1 205 ? 12.297 -16.676 -1.592 1.00 45.41 205 GLY A C 1
ATOM 1583 O O . GLY A 1 205 ? 11.320 -16.007 -1.240 1.00 45.41 205 GLY A O 1
ATOM 1584 N N . PRO A 1 206 ? 12.212 -18.008 -1.750 1.00 51.88 206 PRO A N 1
ATOM 1585 C CA . PRO A 1 206 ? 10.961 -18.759 -1.578 1.00 51.88 206 PRO A CA 1
ATOM 1586 C C . PRO A 1 206 ? 10.215 -18.407 -0.276 1.00 51.88 206 PRO A C 1
ATOM 1588 O O . PRO A 1 206 ? 8.989 -18.346 -0.277 1.00 51.88 206 PRO A O 1
ATOM 1591 N N . GLU A 1 207 ? 10.948 -18.022 0.773 1.00 53.09 207 GLU A N 1
ATOM 1592 C CA . GLU A 1 207 ? 10.409 -17.541 2.050 1.00 53.09 207 GLU A CA 1
ATOM 1593 C C . GLU A 1 207 ? 9.473 -16.316 1.937 1.00 53.09 207 GLU A C 1
ATOM 1595 O O . GLU A 1 207 ? 8.507 -16.221 2.694 1.00 53.09 207 GLU A O 1
ATOM 1600 N N . PHE A 1 208 ? 9.699 -15.387 0.994 1.00 48.16 208 PHE A N 1
ATOM 1601 C CA . PHE A 1 208 ? 8.862 -14.184 0.825 1.00 48.16 208 PHE A CA 1
ATOM 1602 C C . PHE A 1 208 ? 7.601 -14.432 -0.018 1.00 48.16 208 PHE A C 1
ATOM 1604 O O . PHE A 1 208 ? 6.565 -13.807 0.219 1.00 48.16 208 PHE A O 1
ATOM 1611 N N . LYS A 1 209 ? 7.665 -15.352 -0.992 1.00 53.28 209 LYS A N 1
ATOM 1612 C CA . LYS A 1 209 ? 6.473 -15.801 -1.732 1.00 53.28 209 LYS A CA 1
ATOM 1613 C C . LYS A 1 209 ? 5.553 -16.620 -0.836 1.00 53.28 209 LYS A C 1
ATOM 1615 O O . LYS A 1 209 ? 4.353 -16.370 -0.832 1.00 53.28 209 LYS A O 1
ATOM 1620 N N . GLU A 1 210 ? 6.124 -17.495 -0.011 1.00 57.44 210 GLU A N 1
ATOM 1621 C CA . GLU A 1 210 ? 5.376 -18.275 0.972 1.00 57.44 210 GLU A CA 1
ATOM 1622 C C . GLU A 1 210 ? 4.699 -17.365 2.010 1.00 57.44 210 GLU A C 1
ATOM 1624 O O . GLU A 1 210 ? 3.537 -17.572 2.345 1.00 57.44 210 GLU A O 1
ATOM 1629 N N . THR A 1 211 ? 5.342 -16.274 2.451 1.00 57.66 211 THR A N 1
ATOM 1630 C CA . THR A 1 211 ? 4.671 -15.302 3.338 1.00 57.66 211 THR A CA 1
ATOM 1631 C C . THR A 1 211 ? 3.557 -14.523 2.641 1.00 57.66 211 THR A C 1
ATOM 1633 O O . THR A 1 211 ? 2.531 -14.267 3.268 1.00 57.66 211 THR A O 1
ATOM 1636 N N . ALA A 1 212 ? 3.707 -14.150 1.368 1.00 54.53 212 ALA A N 1
ATOM 1637 C CA . ALA A 1 212 ? 2.659 -13.437 0.634 1.00 54.53 212 ALA A CA 1
ATOM 1638 C C . ALA A 1 212 ? 1.445 -14.335 0.328 1.00 54.53 212 ALA A C 1
ATOM 1640 O O . ALA A 1 212 ? 0.307 -13.904 0.520 1.00 54.53 212 ALA A O 1
ATOM 1641 N N . GLU A 1 213 ? 1.671 -15.588 -0.076 1.00 61.72 213 GLU A N 1
ATOM 1642 C CA . GLU A 1 213 ? 0.612 -16.578 -0.317 1.00 61.72 213 GLU A CA 1
ATOM 1643 C C . GLU A 1 213 ? -0.062 -17.027 0.990 1.00 61.72 213 GLU A C 1
ATOM 1645 O O . GLU A 1 213 ? -1.290 -17.133 1.027 1.00 61.72 213 GLU A O 1
ATOM 1650 N N . ASN A 1 214 ? 0.684 -17.169 2.094 1.00 62.47 214 ASN A N 1
ATOM 1651 C CA . ASN A 1 214 ? 0.113 -17.452 3.417 1.00 62.47 214 ASN A CA 1
ATOM 1652 C C . ASN A 1 214 ? -0.714 -16.278 3.960 1.00 62.47 214 ASN A C 1
ATOM 1654 O O . ASN A 1 214 ? -1.760 -16.493 4.571 1.00 62.47 214 ASN A O 1
ATOM 1658 N N . LEU A 1 215 ? -0.301 -15.029 3.714 1.00 60.03 215 LEU A N 1
ATOM 1659 C CA . LEU A 1 215 ? -1.076 -13.849 4.114 1.00 60.03 215 LEU A CA 1
ATOM 1660 C C . LEU A 1 215 ? -2.363 -13.692 3.295 1.00 60.03 215 LEU A C 1
ATOM 1662 O O . LEU A 1 215 ? -3.389 -13.310 3.860 1.00 60.03 215 LEU A O 1
ATOM 1666 N N . ASN A 1 216 ? -2.331 -14.009 1.997 1.00 56.75 216 ASN A N 1
ATOM 1667 C CA . ASN A 1 216 ? -3.520 -13.956 1.145 1.00 56.75 216 ASN A CA 1
ATOM 1668 C C . ASN A 1 216 ? -4.488 -15.113 1.454 1.00 56.75 216 ASN A C 1
ATOM 1670 O O . ASN A 1 216 ? -5.685 -14.881 1.601 1.00 56.75 216 ASN A O 1
ATOM 1674 N N . SER A 1 217 ? -3.968 -16.323 1.688 1.00 63.75 217 SER A N 1
ATOM 1675 C CA . SER A 1 217 ? -4.764 -17.488 2.107 1.00 63.75 217 SER A CA 1
ATOM 1676 C C . SER A 1 217 ? -5.395 -17.287 3.492 1.00 63.75 217 SER A C 1
ATOM 1678 O O . SER A 1 217 ? -6.556 -17.631 3.701 1.00 63.75 217 SER A O 1
ATOM 1680 N N . ALA A 1 218 ? -4.684 -16.651 4.433 1.00 56.50 218 ALA A N 1
ATOM 1681 C CA . ALA A 1 218 ? -5.233 -16.285 5.742 1.00 56.50 218 ALA A CA 1
ATOM 1682 C C . ALA A 1 218 ? -6.297 -15.172 5.661 1.00 56.50 218 ALA A C 1
ATOM 1684 O O . ALA A 1 218 ? -7.184 -15.100 6.514 1.00 56.50 218 ALA A O 1
ATOM 1685 N N . ALA A 1 219 ? -6.226 -14.294 4.656 1.00 55.56 219 ALA A N 1
ATOM 1686 C CA . ALA A 1 219 ? -7.240 -13.270 4.414 1.00 55.56 219 ALA A CA 1
ATOM 1687 C C . ALA A 1 219 ? -8.506 -13.856 3.765 1.00 55.56 219 ALA A C 1
ATOM 1689 O O . ALA A 1 219 ? -9.612 -13.511 4.183 1.00 55.56 219 ALA A O 1
ATOM 1690 N N . GLU A 1 220 ? -8.358 -14.776 2.809 1.00 52.44 220 GLU A N 1
ATOM 1691 C CA . GLU A 1 220 ? -9.479 -15.478 2.170 1.00 52.44 220 GLU A CA 1
ATOM 1692 C C . GLU A 1 220 ? -10.173 -16.453 3.134 1.00 52.44 220 GLU A C 1
ATOM 1694 O O . GLU A 1 220 ? -11.401 -16.448 3.218 1.00 52.44 220 GLU A O 1
ATOM 1699 N N . ALA A 1 221 ? -9.422 -17.180 3.972 1.00 56.94 221 ALA A N 1
ATOM 1700 C CA . ALA A 1 221 ? -9.988 -18.036 5.021 1.00 56.94 221 ALA A CA 1
ATOM 1701 C C . ALA A 1 221 ? -10.826 -17.250 6.054 1.00 56.94 221 ALA A C 1
ATOM 1703 O O . ALA A 1 221 ? -11.849 -17.742 6.531 1.00 56.94 221 ALA A O 1
ATOM 1704 N N . ARG A 1 222 ? -10.452 -15.994 6.352 1.00 54.47 222 ARG A N 1
ATOM 1705 C CA . ARG A 1 222 ? -11.230 -15.089 7.226 1.00 54.47 222 ARG A CA 1
ATOM 1706 C C . ARG A 1 222 ? -12.499 -14.543 6.574 1.00 54.47 222 ARG A C 1
ATOM 1708 O O . ARG A 1 222 ? -13.390 -14.096 7.292 1.00 54.47 222 ARG A O 1
ATOM 1715 N N . ALA A 1 223 ? -12.583 -14.539 5.245 1.00 55.22 223 ALA A N 1
ATOM 1716 C CA . ALA A 1 223 ? -13.738 -14.016 4.520 1.00 55.22 223 ALA A CA 1
ATOM 1717 C C . ALA A 1 223 ? -14.874 -15.045 4.383 1.00 55.22 223 ALA A C 1
ATOM 1719 O O . ALA A 1 223 ? -16.026 -14.650 4.205 1.00 55.22 223 ALA A O 1
ATOM 1720 N N . THR A 1 224 ? -14.576 -16.346 4.485 1.00 56.12 224 THR A N 1
ATOM 1721 C CA . THR A 1 224 ? -15.553 -17.422 4.227 1.00 56.12 224 THR A CA 1
ATOM 1722 C C . THR A 1 224 ? -15.843 -18.347 5.412 1.00 56.12 224 THR A C 1
ATOM 1724 O O . THR A 1 224 ? -16.753 -19.167 5.312 1.00 56.12 224 THR A O 1
ATOM 1727 N N . GLY A 1 225 ? -15.112 -18.248 6.525 1.00 42.97 225 GLY A N 1
ATOM 1728 C CA . GLY A 1 225 ? -15.217 -19.183 7.649 1.00 42.97 225 GLY A CA 1
ATOM 1729 C C . GLY A 1 225 ? -15.794 -18.570 8.922 1.00 42.97 225 GLY A C 1
ATOM 1730 O O . GLY A 1 225 ? -15.289 -17.573 9.429 1.00 42.97 225 GLY A O 1
ATOM 1731 N N . THR A 1 226 ? -16.841 -19.210 9.444 1.00 44.31 226 THR A N 1
ATOM 1732 C CA . THR A 1 226 ? -17.352 -19.127 10.817 1.00 44.31 226 THR A CA 1
ATOM 1733 C C . THR A 1 226 ? -16.232 -18.884 11.832 1.00 44.31 226 THR A C 1
ATOM 1735 O O . THR A 1 226 ? -15.220 -19.577 11.802 1.00 44.31 226 THR A O 1
ATOM 1738 N N . GLN A 1 227 ? -16.423 -17.910 12.729 1.00 41.50 227 GLN A N 1
ATOM 1739 C CA . GLN A 1 227 ? -15.540 -17.644 13.868 1.00 41.50 227 GLN A CA 1
ATOM 1740 C C . GLN A 1 227 ? -15.462 -18.871 14.791 1.00 41.50 227 GLN A C 1
ATOM 1742 O O . GLN A 1 227 ? -16.154 -18.928 15.805 1.00 41.50 227 GLN A O 1
ATOM 1747 N N . ASP A 1 228 ? -14.600 -19.831 14.474 1.00 41.34 228 ASP A N 1
ATOM 1748 C CA . ASP A 1 228 ? -13.984 -20.642 15.511 1.00 41.34 228 ASP A CA 1
ATOM 1749 C C . ASP A 1 228 ? -13.023 -19.731 16.267 1.00 41.34 228 ASP A C 1
ATOM 1751 O O . ASP A 1 228 ? -12.191 -19.030 15.683 1.00 41.34 228 ASP A O 1
ATOM 1755 N N . SER A 1 229 ? -13.206 -19.664 17.583 1.00 46.84 229 SER A N 1
ATOM 1756 C CA . SER A 1 229 ? -12.369 -18.883 18.480 1.00 46.84 229 SER A CA 1
ATOM 1757 C C . SER A 1 229 ? -10.973 -19.503 18.535 1.00 46.84 229 SER A C 1
ATOM 1759 O O . SER A 1 229 ? -10.634 -20.231 19.467 1.00 46.84 229 SER A O 1
ATOM 1761 N N . GLU A 1 230 ? -10.157 -19.228 17.523 1.00 43.78 230 GLU A N 1
ATOM 1762 C CA . GLU A 1 230 ? -8.720 -19.441 17.579 1.00 43.78 230 GLU A CA 1
ATOM 1763 C C . GLU A 1 230 ? -8.194 -18.630 18.763 1.00 43.78 230 GLU A C 1
ATOM 1765 O O . GLU A 1 230 ? -8.274 -17.397 18.801 1.00 43.78 230 GLU A O 1
ATOM 1770 N N . ALA A 1 231 ? -7.740 -19.352 19.786 1.00 50.59 231 ALA A N 1
ATOM 1771 C CA . ALA A 1 231 ? -7.184 -18.797 21.000 1.00 50.59 231 ALA A CA 1
ATOM 1772 C C . ALA A 1 231 ? -5.954 -17.957 20.639 1.00 50.59 231 ALA A C 1
ATOM 1774 O O . ALA A 1 231 ? -4.846 -18.467 20.488 1.00 50.59 231 ALA A O 1
ATOM 1775 N N . LEU A 1 232 ? -6.164 -16.647 20.484 1.00 47.38 232 LEU A N 1
ATOM 1776 C CA . LEU A 1 232 ? -5.090 -15.665 20.407 1.00 47.38 232 LEU A CA 1
ATOM 1777 C C . LEU A 1 232 ? -4.113 -15.942 21.561 1.00 47.38 232 LEU A C 1
ATOM 1779 O O . LEU A 1 232 ? -4.585 -16.114 22.688 1.00 47.38 232 LEU A O 1
ATOM 1783 N N . PRO A 1 233 ? -2.786 -15.969 21.334 1.00 48.94 233 PRO A N 1
ATOM 1784 C CA . PRO A 1 233 ? -1.824 -16.109 22.418 1.00 48.94 233 PRO A CA 1
ATOM 1785 C C . PRO A 1 233 ? -2.025 -14.943 23.392 1.00 48.94 233 PRO A C 1
ATOM 1787 O O . PRO A 1 233 ? -1.676 -13.797 23.107 1.00 48.94 233 PRO A O 1
ATOM 1790 N N . GLN A 1 234 ? -2.671 -15.228 24.525 1.00 55.09 234 GLN A N 1
ATOM 1791 C CA . GLN A 1 234 ? -3.065 -14.207 25.498 1.00 55.09 234 GLN A CA 1
ATOM 1792 C C . GLN A 1 234 ? -1.880 -13.720 26.336 1.00 55.09 234 GLN A C 1
ATOM 1794 O O . GLN A 1 234 ? -1.977 -12.695 27.009 1.00 55.09 234 GLN A O 1
ATOM 1799 N N . THR A 1 235 ? -0.748 -14.419 26.287 1.00 66.06 235 THR A N 1
ATOM 1800 C CA . THR A 1 235 ? 0.419 -14.119 27.108 1.00 66.06 235 THR A CA 1
ATOM 1801 C C . THR A 1 235 ? 1.487 -13.411 26.287 1.00 66.06 235 THR A C 1
ATOM 1803 O O . THR A 1 235 ? 2.252 -13.988 25.519 1.00 66.06 235 THR A O 1
ATOM 1806 N N . VAL A 1 236 ? 1.521 -12.093 26.458 1.00 78.06 236 VAL A N 1
ATOM 1807 C CA . VAL A 1 236 ? 2.645 -11.256 26.052 1.00 78.06 236 VAL A CA 1
ATOM 1808 C C . VAL A 1 236 ? 3.692 -11.344 27.150 1.00 78.06 236 VAL A C 1
ATOM 1810 O O . VAL A 1 236 ? 3.384 -11.031 28.296 1.00 78.06 236 VAL A O 1
ATOM 1813 N N . ALA A 1 237 ? 4.922 -11.709 26.801 1.00 89.62 237 ALA A N 1
ATOM 1814 C CA . ALA A 1 237 ? 6.035 -11.665 27.732 1.00 89.62 237 ALA A CA 1
ATOM 1815 C C . ALA A 1 237 ? 7.034 -10.566 27.327 1.00 89.62 237 ALA A C 1
ATOM 1817 O O . ALA A 1 237 ? 7.180 -10.196 26.160 1.00 89.62 237 ALA A O 1
ATOM 1818 N N . TRP A 1 238 ? 7.692 -9.982 28.317 1.00 92.44 238 TRP A N 1
ATOM 1819 C CA . TRP A 1 238 ? 8.718 -8.957 28.175 1.00 92.44 238 TRP A CA 1
ATOM 1820 C C . TRP A 1 238 ? 10.030 -9.526 28.684 1.00 92.44 238 TRP A C 1
ATOM 1822 O O . TRP A 1 238 ? 10.057 -10.130 29.746 1.00 92.44 238 TRP A O 1
ATOM 1832 N N . GLN A 1 239 ? 11.126 -9.328 27.965 1.00 94.31 239 GLN A N 1
ATOM 1833 C CA . GLN A 1 239 ? 12.430 -9.872 28.327 1.00 94.31 239 GLN A CA 1
ATOM 1834 C C . GLN A 1 239 ? 13.501 -8.800 28.155 1.00 94.31 239 GLN A C 1
ATOM 1836 O O . GLN A 1 239 ? 13.533 -8.081 27.157 1.00 94.31 239 GLN A O 1
ATOM 1841 N N . ILE A 1 240 ? 14.382 -8.671 29.141 1.00 93.44 240 ILE A N 1
ATOM 1842 C CA . ILE A 1 240 ? 15.560 -7.813 29.038 1.00 93.44 240 ILE A CA 1
ATOM 1843 C C . ILE A 1 240 ? 16.646 -8.643 28.367 1.00 93.44 240 ILE A C 1
ATOM 1845 O O . ILE A 1 240 ? 16.850 -9.799 28.722 1.00 93.44 240 ILE A O 1
ATOM 1849 N N . GLU A 1 241 ? 17.346 -8.065 27.403 1.00 95.00 241 GLU A N 1
ATOM 1850 C CA . GLU A 1 241 ? 18.493 -8.691 26.761 1.00 95.00 241 GLU A CA 1
ATOM 1851 C C . GLU A 1 241 ? 19.723 -7.799 26.891 1.00 95.00 241 GLU A C 1
ATOM 1853 O O . GLU A 1 241 ? 19.618 -6.571 26.878 1.00 95.00 241 GLU A O 1
ATOM 1858 N N . PHE A 1 242 ? 20.904 -8.405 26.973 1.00 94.44 242 PHE A N 1
ATOM 1859 C CA . PHE A 1 242 ? 22.184 -7.702 26.943 1.00 94.44 242 PHE A CA 1
ATOM 1860 C C . PHE A 1 242 ? 23.064 -8.210 25.806 1.00 94.44 242 PHE A C 1
ATOM 1862 O O . PHE A 1 242 ? 22.991 -9.374 25.413 1.00 94.44 242 PHE A O 1
ATOM 1869 N N . LEU A 1 243 ? 23.921 -7.335 25.283 1.00 94.75 243 LEU A N 1
ATOM 1870 C CA . LEU A 1 243 ? 24.845 -7.687 24.211 1.00 94.75 243 LEU A CA 1
ATOM 1871 C C . LEU A 1 243 ? 26.099 -8.371 24.778 1.00 94.75 243 LEU A C 1
ATOM 1873 O O . LEU A 1 243 ? 26.890 -7.743 25.485 1.00 94.75 243 LEU A O 1
ATOM 1877 N N . LEU A 1 244 ? 26.308 -9.645 24.449 1.00 94.62 244 LEU A N 1
ATOM 1878 C CA . LEU A 1 244 ? 27.480 -10.440 24.818 1.00 94.62 244 LEU A CA 1
ATOM 1879 C C . LEU A 1 244 ? 28.115 -11.053 23.566 1.00 94.62 244 LEU A C 1
ATOM 1881 O O . LEU A 1 244 ? 27.470 -11.799 22.839 1.00 94.62 244 LEU A O 1
ATOM 1885 N N . HIS A 1 245 ? 29.390 -10.739 23.314 1.00 94.88 245 HIS A N 1
ATOM 1886 C CA . HIS A 1 245 ? 30.134 -11.214 22.134 1.00 94.88 245 HIS A CA 1
ATOM 1887 C C . HIS A 1 245 ? 29.384 -10.990 20.802 1.00 94.88 245 HIS A C 1
ATOM 1889 O O . HIS A 1 245 ? 29.344 -11.867 19.944 1.00 94.88 245 HIS A O 1
ATOM 1895 N N . GLY A 1 246 ? 28.741 -9.826 20.645 1.00 94.00 246 GLY A N 1
ATOM 1896 C CA . GLY A 1 246 ? 27.982 -9.478 19.436 1.00 94.00 246 GLY A CA 1
ATOM 1897 C C . GLY A 1 246 ? 26.616 -10.163 19.302 1.00 94.00 246 GLY A C 1
ATOM 1898 O O . GLY A 1 246 ? 25.932 -9.939 18.309 1.00 94.00 246 GLY A O 1
ATOM 1899 N N . LYS A 1 247 ? 26.190 -10.963 20.288 1.00 93.25 247 LYS A N 1
ATOM 1900 C CA . LYS A 1 247 ? 24.873 -11.611 20.325 1.00 93.25 247 LYS A CA 1
ATOM 1901 C C . LYS A 1 247 ? 24.037 -11.065 21.480 1.00 93.25 247 LYS A C 1
ATOM 1903 O O . LYS A 1 247 ? 24.566 -10.769 22.548 1.00 93.25 247 LYS A O 1
ATOM 1908 N N . TRP A 1 248 ? 22.735 -10.915 21.260 1.00 93.69 248 TRP A N 1
ATOM 1909 C CA . TRP A 1 248 ? 21.796 -10.541 22.315 1.00 93.69 248 TRP A CA 1
ATOM 1910 C C . TRP A 1 248 ? 21.418 -11.780 23.125 1.00 93.69 248 TRP A C 1
ATOM 1912 O O . TRP A 1 248 ? 21.041 -12.801 22.553 1.00 93.69 248 TRP A O 1
ATOM 1922 N N . CYS A 1 249 ? 21.566 -11.700 24.444 1.00 95.38 249 CYS A N 1
ATOM 1923 C CA . CYS A 1 249 ? 21.298 -12.798 25.367 1.00 95.38 249 CYS A CA 1
ATOM 1924 C C . CYS A 1 249 ? 20.256 -12.380 26.418 1.00 95.38 249 CYS A C 1
ATOM 1926 O O . CYS A 1 249 ? 20.308 -11.230 26.858 1.00 95.38 249 CYS A O 1
ATOM 1928 N N . PRO A 1 250 ? 19.362 -13.287 26.861 1.00 95.19 250 PRO A N 1
ATOM 1929 C CA . PRO A 1 250 ? 18.409 -13.026 27.944 1.00 95.19 250 PRO A CA 1
ATOM 1930 C C . PRO A 1 250 ? 19.101 -12.602 29.248 1.00 95.19 250 PRO A C 1
ATOM 1932 O O . PRO A 1 250 ? 20.049 -13.260 29.672 1.00 95.19 250 PRO A O 1
ATOM 1935 N N . ASP A 1 251 ? 18.594 -11.568 29.923 1.00 93.06 251 ASP A N 1
ATOM 1936 C CA . ASP A 1 251 ? 18.942 -11.201 31.305 1.00 93.06 251 ASP A CA 1
ATOM 1937 C C . ASP A 1 251 ? 17.829 -11.634 32.275 1.00 93.06 251 ASP A C 1
ATOM 1939 O O . ASP A 1 251 ? 17.065 -10.813 32.788 1.00 93.06 251 ASP A O 1
ATOM 1943 N N . GLY A 1 252 ? 17.720 -12.943 32.514 1.00 92.69 252 GLY A N 1
ATOM 1944 C CA . GLY A 1 252 ? 16.743 -13.517 33.444 1.00 92.69 252 GLY A CA 1
ATOM 1945 C C . GLY A 1 252 ? 15.411 -13.942 32.803 1.00 92.69 252 GLY A C 1
ATOM 1946 O O . GLY A 1 252 ? 15.340 -14.096 31.582 1.00 92.69 252 GLY A O 1
ATOM 1947 N N . PRO A 1 253 ? 14.380 -14.218 33.628 1.00 93.94 253 PRO A N 1
ATOM 1948 C CA . PRO A 1 253 ? 13.083 -14.706 33.162 1.00 93.94 253 PRO A CA 1
ATOM 1949 C C . PRO A 1 253 ? 12.291 -13.609 32.443 1.00 93.94 253 PRO A C 1
ATOM 1951 O O . PRO A 1 253 ? 12.512 -12.423 32.674 1.00 93.94 253 PRO A O 1
ATOM 1954 N N . ALA A 1 254 ? 11.337 -14.010 31.605 1.00 92.38 254 ALA A N 1
ATOM 1955 C CA . ALA A 1 254 ? 10.406 -13.075 30.991 1.00 92.38 254 ALA A CA 1
ATOM 1956 C C . ALA A 1 254 ? 9.297 -12.654 31.981 1.00 92.38 254 ALA A C 1
ATOM 1958 O O . ALA A 1 254 ? 8.921 -13.413 32.873 1.00 92.38 254 ALA A O 1
ATOM 1959 N N . TRP A 1 255 ? 8.773 -11.442 31.813 1.00 93.00 255 TRP A N 1
ATOM 1960 C CA . TRP A 1 255 ? 7.743 -10.827 32.652 1.00 93.00 255 TRP A CA 1
ATOM 1961 C C . TRP A 1 255 ? 6.437 -10.662 31.879 1.00 93.00 255 TRP A C 1
ATOM 1963 O O . TRP A 1 255 ? 6.443 -10.170 30.754 1.00 93.00 255 TRP A O 1
ATOM 1973 N N . GLU A 1 256 ? 5.305 -11.002 32.488 1.00 91.94 256 GLU A N 1
ATOM 1974 C CA . GLU A 1 256 ? 3.983 -10.836 31.861 1.00 91.94 256 GLU A CA 1
ATOM 1975 C C . GLU A 1 256 ? 3.571 -9.360 31.753 1.00 91.94 256 GLU A C 1
ATOM 1977 O O . GLU A 1 256 ? 2.949 -8.932 30.780 1.00 91.94 256 GLU A O 1
ATOM 1982 N N . ARG A 1 257 ? 3.950 -8.548 32.746 1.00 90.31 257 ARG A N 1
ATOM 1983 C CA . ARG A 1 257 ? 3.646 -7.114 32.785 1.00 90.31 257 ARG A CA 1
ATOM 1984 C C . ARG A 1 257 ? 4.844 -6.296 32.330 1.00 90.31 257 ARG A C 1
ATOM 1986 O O . ARG A 1 257 ? 5.976 -6.501 32.772 1.00 90.31 257 ARG A O 1
ATOM 1993 N N . ARG A 1 258 ? 4.580 -5.314 31.468 1.00 90.44 258 ARG A N 1
ATOM 1994 C CA . ARG A 1 258 ? 5.605 -4.403 30.946 1.00 90.44 258 ARG A CA 1
ATOM 1995 C C . ARG A 1 258 ? 6.235 -3.583 32.066 1.00 90.44 258 ARG A C 1
ATOM 1997 O O . ARG A 1 258 ? 7.431 -3.311 32.032 1.00 90.44 258 ARG A O 1
ATOM 2004 N N . GLU A 1 259 ? 5.424 -3.168 33.031 1.00 91.88 259 GLU A N 1
ATOM 2005 C CA . GLU A 1 259 ? 5.813 -2.298 34.136 1.00 91.88 259 GLU A CA 1
ATOM 2006 C C . GLU A 1 259 ? 6.903 -2.952 34.990 1.00 91.88 259 GLU A C 1
ATOM 2008 O O . GLU A 1 259 ? 7.896 -2.298 35.309 1.00 91.88 259 GLU A O 1
ATOM 2013 N N . ASP A 1 260 ? 6.779 -4.254 35.255 1.00 92.38 260 ASP A N 1
ATOM 2014 C CA . ASP A 1 260 ? 7.752 -5.026 36.033 1.00 92.38 260 ASP A CA 1
ATOM 2015 C C . ASP A 1 260 ? 9.094 -5.137 35.293 1.00 92.38 260 ASP A C 1
ATOM 2017 O O . ASP A 1 260 ? 10.165 -4.921 35.871 1.00 92.38 260 ASP A O 1
ATOM 2021 N N . ALA A 1 261 ? 9.044 -5.376 33.978 1.00 90.25 261 ALA A N 1
ATOM 2022 C CA . ALA A 1 261 ? 10.238 -5.415 33.142 1.00 90.25 261 ALA A CA 1
ATOM 2023 C C . ALA A 1 261 ? 10.924 -4.037 33.051 1.00 90.25 261 ALA A C 1
ATOM 2025 O O . ALA A 1 261 ? 12.149 -3.941 33.127 1.00 90.25 261 ALA A O 1
ATOM 2026 N N . VAL A 1 262 ? 10.153 -2.947 32.945 1.00 90.38 262 VAL A N 1
ATOM 2027 C CA . VAL A 1 262 ? 10.684 -1.571 32.924 1.00 90.38 262 VAL A CA 1
ATOM 2028 C C . VAL A 1 262 ? 11.301 -1.192 34.271 1.00 90.38 262 VAL A C 1
ATOM 2030 O O . VAL A 1 262 ? 12.400 -0.632 34.295 1.00 90.38 262 VAL A O 1
ATOM 2033 N N . ALA A 1 263 ? 10.643 -1.532 35.383 1.00 92.75 263 ALA A N 1
ATOM 2034 C CA . ALA A 1 263 ? 11.150 -1.286 36.731 1.00 92.75 263 ALA A CA 1
ATOM 2035 C C . ALA A 1 263 ? 12.491 -1.994 36.976 1.00 92.75 263 ALA A C 1
ATOM 2037 O O . ALA A 1 263 ? 13.345 -1.479 37.699 1.00 92.75 263 ALA A O 1
ATOM 2038 N N . ARG A 1 264 ? 12.716 -3.147 36.330 1.00 90.31 264 ARG A N 1
ATOM 2039 C CA . ARG A 1 264 ? 13.999 -3.856 36.367 1.00 90.31 264 ARG A CA 1
ATOM 2040 C C . ARG A 1 264 ? 15.030 -3.296 35.383 1.00 90.31 264 ARG A C 1
ATOM 2042 O O . ARG A 1 264 ? 16.212 -3.236 35.722 1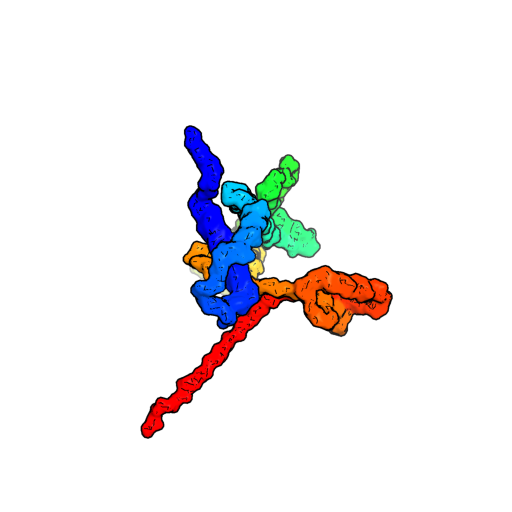.00 90.31 264 ARG A O 1
ATOM 2049 N N . TYR A 1 265 ? 14.593 -2.857 34.203 1.00 91.00 265 TYR A N 1
ATOM 2050 C CA . TYR A 1 265 ? 15.444 -2.304 33.147 1.00 91.00 265 TYR A CA 1
ATOM 2051 C C . TYR A 1 265 ? 16.093 -0.969 33.542 1.00 91.00 265 TYR A C 1
ATOM 2053 O O . TYR A 1 265 ? 17.304 -0.810 33.403 1.00 91.00 265 TYR A O 1
ATOM 2061 N N . GLN A 1 266 ? 15.322 -0.029 34.098 1.00 88.19 266 GLN A N 1
ATOM 2062 C CA . GLN A 1 266 ? 15.811 1.314 34.448 1.00 88.19 266 GLN A CA 1
ATOM 2063 C C . GLN A 1 266 ? 17.058 1.325 35.359 1.00 88.19 266 GLN A C 1
ATOM 2065 O O . GLN A 1 266 ? 18.049 1.967 35.001 1.00 88.19 266 GLN A O 1
ATOM 2070 N N . PRO A 1 267 ? 17.090 0.615 36.506 1.00 85.56 267 PRO A N 1
ATOM 2071 C CA . PRO A 1 267 ? 18.283 0.566 37.351 1.00 85.56 267 PRO A CA 1
ATOM 2072 C C . PRO A 1 267 ? 19.423 -0.265 36.743 1.00 85.56 267 PRO A C 1
ATOM 2074 O O . PRO A 1 267 ? 20.570 -0.149 37.180 1.00 85.56 267 PRO A O 1
ATOM 2077 N N . ALA A 1 268 ? 19.136 -1.122 35.759 1.00 80.31 268 ALA A N 1
ATOM 2078 C CA . ALA A 1 268 ? 20.161 -1.883 35.056 1.00 80.31 268 ALA A CA 1
ATOM 2079 C C . ALA A 1 268 ? 20.928 -0.998 34.058 1.00 80.31 268 ALA A C 1
ATOM 2081 O O . ALA A 1 268 ? 22.151 -1.118 33.965 1.00 80.31 268 ALA A O 1
ATOM 2082 N N . THR A 1 269 ? 20.249 -0.056 33.393 1.00 85.38 269 THR A N 1
ATOM 2083 C CA . THR A 1 269 ? 20.864 0.858 32.415 1.00 85.38 269 THR A CA 1
ATOM 2084 C C . THR A 1 269 ? 21.627 2.032 33.025 1.00 85.38 269 THR A C 1
ATOM 2086 O O . THR A 1 269 ? 22.430 2.654 32.340 1.00 85.38 269 THR A O 1
ATOM 2089 N N . THR A 1 270 ? 21.411 2.355 34.302 1.00 84.69 270 THR A N 1
ATOM 2090 C CA . THR A 1 270 ? 22.073 3.495 34.969 1.00 84.69 270 THR A CA 1
ATOM 2091 C C . THR A 1 270 ? 23.451 3.167 35.543 1.00 84.69 270 THR A C 1
ATOM 2093 O O . THR A 1 270 ? 24.146 4.058 36.030 1.00 84.69 270 THR A O 1
ATOM 2096 N N . ARG A 1 271 ? 23.887 1.902 35.497 1.00 84.62 271 ARG A N 1
ATOM 2097 C CA . ARG A 1 271 ? 25.203 1.503 36.014 1.00 84.62 271 ARG A CA 1
ATOM 2098 C C . ARG A 1 271 ? 26.290 1.728 34.951 1.00 84.62 271 ARG A C 1
ATOM 2100 O O . ARG A 1 271 ? 26.200 1.123 33.885 1.00 84.62 271 ARG A O 1
ATOM 2107 N N . PRO A 1 272 ? 27.363 2.485 35.253 1.00 75.44 272 PRO A N 1
ATOM 2108 C CA . PRO A 1 272 ? 28.361 2.907 34.260 1.00 75.44 272 PRO A CA 1
ATOM 2109 C C . PRO A 1 272 ? 29.180 1.761 33.639 1.00 75.44 272 PRO A C 1
ATOM 2111 O O . PRO A 1 272 ? 29.815 1.952 32.610 1.00 75.44 272 PRO A O 1
ATOM 2114 N N . TRP A 1 273 ? 29.154 0.565 34.233 1.00 73.94 273 TRP A N 1
ATOM 2115 C CA . TRP A 1 273 ? 29.947 -0.593 33.800 1.00 73.94 273 TRP A CA 1
ATOM 2116 C C . TRP A 1 273 ? 29.125 -1.681 33.095 1.00 73.94 273 TRP A C 1
ATOM 2118 O O . TRP A 1 273 ? 29.608 -2.804 32.937 1.00 73.94 273 TRP A O 1
ATOM 2128 N N . ARG A 1 274 ? 27.863 -1.414 32.731 1.00 76.50 274 ARG A N 1
ATOM 2129 C CA . ARG A 1 274 ? 27.020 -2.424 32.078 1.00 76.50 274 ARG A CA 1
ATOM 2130 C C . ARG A 1 274 ? 27.095 -2.360 30.557 1.00 76.50 274 ARG A C 1
ATOM 2132 O O . ARG A 1 274 ? 27.259 -1.313 29.944 1.00 76.50 274 ARG A O 1
ATOM 2139 N N . ARG A 1 275 ? 26.971 -3.550 29.971 1.00 89.38 275 ARG A N 1
ATOM 2140 C CA . ARG A 1 275 ? 26.848 -3.777 28.530 1.00 89.38 275 ARG A CA 1
ATOM 2141 C C . ARG A 1 275 ? 25.576 -3.108 27.997 1.00 89.38 275 ARG A C 1
ATOM 2143 O O . ARG A 1 275 ? 24.646 -2.912 28.779 1.00 89.38 275 ARG A O 1
ATOM 2150 N N . PRO A 1 276 ? 25.498 -2.823 26.687 1.00 92.25 276 PRO A N 1
ATOM 2151 C CA . PRO A 1 276 ? 24.256 -2.395 26.058 1.00 92.25 276 PRO A CA 1
ATOM 2152 C C . PRO A 1 276 ? 23.125 -3.370 26.394 1.00 92.25 276 PRO A C 1
ATOM 2154 O O . PRO A 1 276 ? 23.295 -4.586 26.267 1.00 92.25 276 PRO A O 1
ATOM 2157 N N . MET A 1 277 ? 21.996 -2.827 26.837 1.00 93.81 277 MET A N 1
ATOM 2158 C CA . MET A 1 277 ? 20.790 -3.575 27.178 1.00 93.81 277 MET A CA 1
ATOM 2159 C C . MET A 1 277 ? 19.633 -3.109 26.303 1.00 93.81 277 MET A C 1
ATOM 2161 O O . MET A 1 277 ? 19.593 -1.951 25.888 1.00 93.81 277 MET A O 1
ATOM 2165 N N . ARG A 1 278 ? 18.680 -4.001 26.043 1.00 94.50 278 ARG A N 1
ATOM 2166 C CA . ARG A 1 278 ? 17.408 -3.677 25.395 1.00 94.50 278 ARG A CA 1
ATOM 2167 C C . ARG A 1 278 ? 16.270 -4.425 26.071 1.00 94.50 278 ARG A C 1
ATOM 2169 O O . ARG A 1 278 ? 16.479 -5.484 26.651 1.00 94.50 278 ARG A O 1
ATOM 2176 N N . LEU A 1 279 ? 15.070 -3.873 25.977 1.00 93.75 279 LEU A N 1
ATOM 2177 C CA . LEU A 1 279 ? 13.843 -4.525 26.414 1.00 93.75 279 LEU A CA 1
ATOM 2178 C C . LEU A 1 279 ? 13.095 -5.019 25.172 1.00 93.75 279 LEU A C 1
ATOM 2180 O O . LEU A 1 279 ? 12.756 -4.217 24.302 1.00 93.75 279 LEU A O 1
ATOM 2184 N N . VAL A 1 280 ? 12.858 -6.324 25.080 1.00 92.56 280 VAL A N 1
ATOM 2185 C CA . VAL A 1 280 ? 12.200 -6.985 23.948 1.00 92.56 280 VAL A CA 1
ATOM 2186 C C . VAL A 1 280 ? 10.843 -7.512 24.391 1.00 92.56 280 VAL A C 1
ATOM 2188 O O . VAL A 1 280 ? 10.694 -8.037 25.491 1.00 92.56 280 VAL A O 1
ATOM 2191 N N . ARG A 1 281 ? 9.838 -7.369 23.529 1.00 90.75 281 ARG A N 1
ATOM 2192 C CA . ARG A 1 281 ? 8.540 -8.021 23.699 1.00 90.75 281 ARG A CA 1
ATOM 2193 C C . ARG A 1 281 ? 8.599 -9.373 22.995 1.00 90.75 281 ARG A C 1
ATOM 2195 O O . ARG A 1 281 ? 8.614 -9.412 21.767 1.00 90.75 281 ARG A O 1
ATOM 2202 N N . THR A 1 282 ? 8.645 -10.459 23.753 1.00 83.25 282 THR A N 1
ATOM 2203 C CA . THR A 1 282 ? 8.512 -11.812 23.219 1.00 83.25 282 THR A CA 1
ATOM 2204 C C . THR A 1 282 ? 7.025 -12.107 23.053 1.00 83.25 282 THR A C 1
ATOM 2206 O O . THR A 1 282 ? 6.252 -12.190 24.006 1.00 83.25 282 THR A O 1
ATOM 2209 N N . THR A 1 283 ? 6.596 -12.185 21.797 1.00 75.19 283 THR A N 1
ATOM 2210 C CA . THR A 1 283 ? 5.294 -12.766 21.462 1.00 75.19 283 THR A CA 1
ATOM 2211 C C . THR A 1 283 ? 5.565 -14.227 21.160 1.00 75.19 283 THR A C 1
ATOM 2213 O O . THR A 1 283 ? 6.417 -14.520 20.325 1.00 75.19 283 THR A O 1
ATOM 2216 N N . THR A 1 284 ? 4.938 -15.138 21.902 1.00 55.91 284 THR A N 1
ATOM 2217 C CA . THR A 1 284 ? 5.055 -16.571 21.633 1.00 55.91 284 THR A CA 1
ATOM 2218 C C . THR A 1 284 ? 4.400 -16.842 20.283 1.00 55.91 284 THR A C 1
ATOM 2220 O O . THR A 1 284 ? 3.181 -16.958 20.188 1.00 55.91 284 THR A O 1
ATOM 2223 N N . THR A 1 285 ? 5.195 -16.880 19.219 1.00 44.22 285 THR A N 1
ATOM 2224 C CA . THR A 1 285 ? 4.781 -17.498 17.962 1.00 44.22 285 THR A CA 1
ATOM 2225 C C . THR A 1 285 ? 4.880 -19.000 18.196 1.00 44.22 285 THR A C 1
ATOM 2227 O O . THR A 1 285 ? 5.974 -19.501 18.453 1.00 44.22 285 THR A O 1
ATOM 2230 N N . TYR A 1 286 ? 3.756 -19.718 18.193 1.00 36.06 286 TYR A N 1
ATOM 2231 C CA . TYR A 1 286 ? 3.789 -21.179 18.230 1.00 36.06 286 TYR A CA 1
ATOM 2232 C C . TYR A 1 286 ? 4.631 -21.684 17.049 1.00 36.06 286 TYR A C 1
ATOM 2234 O O . TYR A 1 286 ? 4.363 -21.327 15.903 1.00 36.06 286 TYR A O 1
ATOM 2242 N N . VAL A 1 287 ? 5.630 -22.525 17.322 1.00 32.06 287 VAL A N 1
ATOM 2243 C CA . VAL A 1 287 ? 6.030 -23.552 16.359 1.00 32.06 287 VAL A CA 1
ATOM 2244 C C . VAL A 1 287 ? 4.970 -24.634 16.509 1.00 32.06 287 VAL A C 1
ATOM 2246 O O . VAL A 1 287 ? 4.845 -25.226 17.580 1.00 32.06 287 VAL A O 1
ATOM 2249 N N . VAL A 1 288 ? 4.155 -24.842 15.478 1.00 28.48 288 VAL A N 1
ATOM 2250 C CA . VAL A 1 288 ? 3.328 -26.046 15.388 1.00 28.48 288 VAL A CA 1
ATOM 2251 C C . VAL A 1 288 ? 4.302 -27.189 15.113 1.00 28.48 288 VAL A C 1
ATOM 2253 O O . VAL A 1 288 ? 4.688 -27.421 13.970 1.00 28.48 288 VAL A O 1
ATOM 2256 N N . GLU A 1 289 ? 4.778 -27.855 16.162 1.00 27.44 289 GLU A N 1
ATOM 2257 C CA . GLU A 1 289 ? 5.385 -29.171 16.001 1.00 27.44 289 GLU A CA 1
ATOM 2258 C C . GLU A 1 289 ? 4.259 -30.117 15.578 1.00 27.44 289 GLU A C 1
ATOM 2260 O O . GLU A 1 289 ? 3.351 -30.412 16.353 1.00 27.44 289 GLU A O 1
ATOM 2265 N N . ALA A 1 290 ? 4.270 -30.533 14.311 1.00 29.16 290 ALA A N 1
ATOM 2266 C CA . ALA A 1 290 ? 3.424 -31.622 13.857 1.00 29.16 290 ALA A CA 1
ATOM 2267 C C . ALA A 1 290 ? 3.836 -32.881 14.631 1.00 29.16 290 ALA A C 1
ATOM 2269 O O . ALA A 1 290 ? 4.921 -33.425 14.411 1.00 29.16 290 ALA A O 1
ATOM 2270 N N . GLU A 1 291 ? 2.983 -33.314 15.560 1.00 27.33 291 GLU A N 1
ATOM 2271 C CA . GLU A 1 291 ? 3.114 -34.601 16.230 1.00 27.33 291 GLU A CA 1
ATOM 2272 C C . GLU A 1 291 ? 3.277 -35.701 15.174 1.00 27.33 291 GLU A C 1
ATOM 2274 O O . GLU A 1 291 ? 2.415 -35.923 14.321 1.00 27.33 291 GLU A O 1
ATOM 2279 N N . HIS A 1 292 ? 4.416 -36.392 15.232 1.00 29.97 292 HIS A N 1
ATOM 2280 C CA . HIS A 1 292 ? 4.584 -37.694 14.606 1.00 29.97 292 HIS A CA 1
ATOM 2281 C C . HIS A 1 292 ? 3.492 -38.628 15.139 1.00 29.97 292 HIS A C 1
ATOM 2283 O O . HIS A 1 292 ? 3.463 -38.955 16.326 1.00 29.97 292 HIS A O 1
ATOM 2289 N N . ALA A 1 293 ? 2.607 -39.075 14.250 1.00 29.38 293 ALA A N 1
ATOM 2290 C CA . ALA A 1 293 ? 1.756 -40.223 14.512 1.00 29.38 293 ALA A CA 1
ATOM 2291 C C . ALA A 1 293 ? 2.645 -41.461 14.747 1.00 29.38 293 ALA A C 1
ATOM 2293 O O . ALA A 1 293 ? 3.612 -41.651 14.007 1.00 29.38 293 ALA A O 1
ATOM 2294 N N . PRO A 1 294 ? 2.353 -42.320 15.738 1.00 33.47 294 PRO A N 1
ATOM 2295 C CA . PRO A 1 294 ? 3.040 -43.595 15.845 1.00 33.47 294 PRO A CA 1
ATOM 2296 C C . PRO A 1 294 ? 2.618 -44.499 14.684 1.00 33.47 294 PRO A C 1
ATOM 2298 O O . PRO A 1 294 ? 1.422 -44.701 14.440 1.00 33.47 294 PRO A O 1
ATOM 2301 N N . ASP A 1 295 ? 3.613 -45.059 13.999 1.00 33.19 295 ASP A N 1
ATOM 2302 C CA . ASP A 1 295 ? 3.437 -46.099 12.994 1.00 33.19 295 ASP A CA 1
ATOM 2303 C C . ASP A 1 295 ? 2.590 -47.248 13.555 1.00 33.19 295 ASP A C 1
ATOM 2305 O O . ASP A 1 295 ? 2.943 -47.920 14.528 1.00 33.19 295 ASP A O 1
ATOM 2309 N N . ARG A 1 296 ? 1.448 -47.491 12.908 1.00 39.19 296 ARG A N 1
ATOM 2310 C CA . ARG A 1 296 ? 0.749 -48.774 12.963 1.00 39.19 296 ARG A CA 1
ATOM 2311 C C . ARG A 1 296 ? 1.375 -49.702 11.922 1.00 39.19 296 ARG A C 1
ATOM 2313 O O . ARG A 1 296 ? 0.836 -49.864 10.833 1.00 39.19 296 ARG A O 1
ATOM 2320 N N . GLU A 1 297 ? 2.463 -50.358 12.292 1.00 37.91 297 GLU A N 1
ATOM 2321 C CA . GLU A 1 297 ? 2.815 -51.683 11.771 1.00 37.91 297 GLU A CA 1
ATOM 2322 C C . GLU A 1 297 ? 2.499 -52.663 12.911 1.00 37.91 297 GLU A C 1
ATOM 2324 O O . GLU A 1 297 ? 2.947 -52.491 14.036 1.00 37.91 297 GLU A O 1
ATOM 2329 N N . GLY A 1 298 ? 1.616 -53.645 12.797 1.00 39.84 298 GLY A N 1
ATOM 2330 C CA . GLY A 1 298 ? 1.434 -54.571 11.694 1.00 39.84 298 GLY A CA 1
ATOM 2331 C C . GLY A 1 298 ? 1.280 -55.954 12.327 1.00 39.84 298 GLY A C 1
ATOM 2332 O O . GLY A 1 298 ? 2.167 -56.792 12.229 1.00 39.84 298 GLY A O 1
ATOM 2333 N N . ALA A 1 299 ? 0.180 -56.167 13.053 1.00 43.59 299 ALA A N 1
ATOM 2334 C CA . ALA A 1 299 ? -0.268 -57.501 13.430 1.00 43.59 299 ALA A CA 1
ATOM 2335 C C . ALA A 1 299 ? -1.094 -58.053 12.263 1.00 43.59 299 ALA A C 1
ATOM 2337 O O . ALA A 1 299 ? -2.236 -57.642 12.095 1.00 43.59 299 ALA A O 1
ATOM 2338 N N . ASP A 1 300 ? -0.469 -58.860 11.404 1.00 53.75 300 ASP A N 1
ATOM 2339 C CA . ASP A 1 300 ? -1.010 -60.112 10.845 1.00 53.75 300 ASP A CA 1
ATOM 2340 C C . ASP A 1 300 ? -0.289 -60.516 9.554 1.00 53.75 300 ASP A C 1
ATOM 2342 O O . ASP A 1 300 ? -0.371 -59.838 8.527 1.00 53.75 300 ASP A O 1
ATOM 2346 N N . ARG A 1 301 ? 0.380 -61.668 9.641 1.00 46.34 301 ARG A N 1
ATOM 2347 C CA . ARG A 1 301 ? 0.559 -62.769 8.671 1.00 46.34 301 ARG A CA 1
ATOM 2348 C C . ARG A 1 301 ? 1.501 -63.743 9.400 1.00 46.34 301 ARG A C 1
ATOM 2350 O O . ARG A 1 301 ? 2.575 -63.337 9.827 1.00 46.34 301 ARG A O 1
ATOM 2357 N N . GLY A 1 302 ? 1.075 -64.949 9.761 1.00 56.59 302 GLY A N 1
ATOM 2358 C CA . GLY A 1 302 ? 0.584 -65.958 8.828 1.00 56.59 302 GLY A CA 1
ATOM 2359 C C . GLY A 1 302 ? 1.791 -66.733 8.334 1.00 56.59 302 GLY A C 1
ATOM 2360 O O . GLY A 1 302 ? 2.495 -66.163 7.476 1.00 56.59 302 GLY A O 1
#

Radius of gyration: 39.07 Å; chains: 1; bounding box: 93×90×114 Å

Secondary structure (DSSP, 8-state):
---TTS--HHHHHHHHHHHHHHHHHTTGGGTS-TT---TTTTHHHHHHHHHHSPPHHHHHHHHHHHHHHHHHHHHHHHHHHHHHHHHHHHHHT-EEETTEEE--HHHHHHHHHHTTS-TT--HHHHHHHHHHHHHHHHHHHHHHHHHHHHHHHHHHHHHHHHHHHHTT-S-GGGGHHHHHHHHHHHHHHHHHS--TT---GGGS-HHHHHHHHHHHHHHHHHHHS----------EEEEEEEEETTEEEE-S--BSSHHHHHHHHHHHHT-TTPPPEEEEEEE---------PPP-------

Sequence (302 aa):
MTDPTTPPADRSALRDRIRRALCEADGNSSLWGNDMLEPDEYGETADAVLAVLPEAADLATARETARETNRRLNYEKQRLESELAAYRRAVAQWEISERGTYIPHSSLRTIGLASGKDILGSVRHLKHFERVEQAEAAVERLTADRAAVLDEAADAIDRETQALKDAEVLEPDKFRPCRDASAQLRRMAAEARPAASSSSPELAGPEFKETAENLNSAAEARATGTQDSEALPQTVAWQIEFLLHGKWCPDGPAWERREDAVARYQPATTRPWRRPMRLVRTTTTYVVEAEHAPDREGADRG

pLDDT: mean 77.72, std 18.78, range [27.33, 97.94]

Foldseek 3Di:
DPDPPDDDPVLVVQLVVLQVVVVVVVVCCVVAPPPDDDPPPCNVVSVVVVVPDDDPVVVVVVVVVVVVVVVVVVVVVVLVVVLVVLLVVQVVPWDQDPVGIDRQPVSVVSNCVSVVHPPVVVVVVVVVNVVVVVVVVVLLVVLLVLLVVLLVVLVVLVVVLVVCVVVVVDDPVVSVVSNVSSVVSNVVSVVSNDPPPVVPVVVCPPVNVVVVVVVVVVVVCVVPDDDPPPPQQPAKWKFKWFQDPNDTDTPDDTDRDPVVVVVVVVVQVPDPPGGDMDMDTDDPDDPPPPDDDDDPDDPDDD